Protein AF-A0A7L7MD04-F1 (afdb_monomer)

Foldseek 3Di:
DPPPVPVVVVVVVVVVVVVVVVVVVVVVVVVVVDPVNVVVCVVCVVVVVVVVVVVVVVVVVVVVVVVVVVVVVVLVVLQPDAFDPVQLVVVLVLCVLPPCPDPLLVCLVPVDDLFKDFPVSCVSLVVSLVVCVVPVDAGPPPVLRVLVVQLSVLSVQLVVLQVVQWDWDQDPNTTMTGGDDCVVDPHNVVVVVSSVSNNVSSVSNSVSVVVSVVVCVSSVSVVVNPPPPDPPD

Structure (mmCIF, N/CA/C/O backbone):
data_AF-A0A7L7MD04-F1
#
_entry.id   AF-A0A7L7MD04-F1
#
loop_
_atom_site.group_PDB
_atom_site.id
_atom_site.type_symbol
_atom_site.label_atom_id
_atom_site.label_alt_id
_atom_site.label_comp_id
_atom_site.label_asym_id
_atom_site.label_entity_id
_atom_site.label_seq_id
_atom_site.pdbx_PDB_ins_code
_atom_site.Cartn_x
_atom_site.Cartn_y
_atom_site.Cartn_z
_atom_site.occupancy
_atom_site.B_iso_or_equiv
_atom_site.auth_seq_id
_atom_site.auth_comp_id
_atom_site.auth_asym_id
_atom_site.auth_atom_id
_atom_site.pdbx_PDB_model_num
ATOM 1 N N . MET A 1 1 ? -34.949 23.897 26.403 1.00 46.16 1 MET A N 1
ATOM 2 C CA . MET A 1 1 ? -34.861 23.813 27.881 1.00 46.16 1 MET A CA 1
ATOM 3 C C . MET A 1 1 ? -35.049 22.357 28.324 1.00 46.16 1 MET A C 1
ATOM 5 O O . MET A 1 1 ? -36.143 21.994 28.718 1.00 46.16 1 MET A O 1
ATOM 9 N N . THR A 1 2 ? -34.023 21.503 28.221 1.00 51.88 2 THR A N 1
ATOM 10 C CA . THR A 1 2 ? -34.124 20.062 28.587 1.00 51.88 2 THR A CA 1
ATOM 11 C C . THR A 1 2 ? -32.788 19.425 29.011 1.00 51.88 2 THR A C 1
ATOM 13 O O . THR A 1 2 ? -32.756 18.249 29.343 1.00 51.88 2 THR A O 1
ATOM 16 N N . ALA A 1 3 ? -31.681 20.177 29.056 1.00 48.75 3 ALA A N 1
ATOM 17 C CA . ALA A 1 3 ? -30.355 19.624 29.363 1.00 48.75 3 ALA A CA 1
ATOM 18 C C . ALA A 1 3 ? -30.024 19.542 30.869 1.00 48.75 3 ALA A C 1
ATOM 20 O O . ALA A 1 3 ? -29.055 18.892 31.239 1.00 48.75 3 ALA A O 1
ATOM 21 N N . ARG A 1 4 ? -30.812 20.179 31.750 1.00 50.91 4 ARG A N 1
ATOM 22 C CA . ARG A 1 4 ? -30.537 20.196 33.203 1.00 50.91 4 ARG A CA 1
ATOM 23 C C . ARG A 1 4 ? -31.003 18.937 33.950 1.00 50.91 4 ARG A C 1
ATOM 25 O O . ARG A 1 4 ? -30.540 18.688 35.049 1.00 50.91 4 ARG A O 1
ATOM 32 N N . THR A 1 5 ? -31.872 18.111 33.369 1.00 54.84 5 THR A N 1
ATOM 33 C CA . THR A 1 5 ? -32.488 16.968 34.073 1.00 54.84 5 THR A CA 1
ATOM 34 C C . THR A 1 5 ? -31.665 15.674 34.049 1.00 54.84 5 THR A C 1
ATOM 36 O O . THR A 1 5 ? -31.907 14.797 34.876 1.00 54.84 5 THR A O 1
ATOM 39 N N . LEU A 1 6 ? -30.699 15.525 33.134 1.00 48.97 6 LEU A N 1
ATOM 40 C CA . LEU A 1 6 ? -29.850 14.324 33.042 1.00 48.97 6 LEU A CA 1
ATOM 41 C C . LEU A 1 6 ? -28.637 14.393 33.978 1.00 48.97 6 LEU A C 1
ATOM 43 O O . LEU A 1 6 ? -28.316 13.405 34.634 1.00 48.97 6 LEU A O 1
ATOM 47 N N . THR A 1 7 ? -28.008 15.562 34.101 1.00 53.81 7 THR A N 1
ATOM 48 C CA . THR A 1 7 ? -26.870 15.793 35.005 1.00 53.81 7 THR A CA 1
ATOM 49 C C . THR A 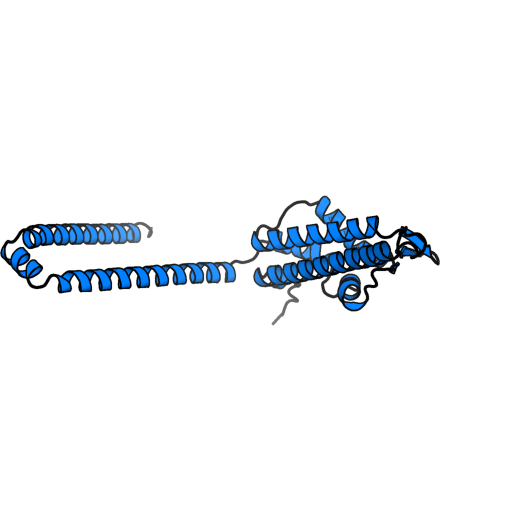1 7 ? -27.261 15.677 36.479 1.00 53.81 7 THR A C 1
ATOM 51 O O . THR A 1 7 ? -26.529 15.052 37.246 1.00 53.81 7 THR A O 1
ATOM 54 N N . ASP A 1 8 ? -28.441 16.169 36.869 1.00 51.16 8 ASP A N 1
ATOM 55 C CA . ASP A 1 8 ? -28.928 16.056 38.253 1.00 51.16 8 ASP A CA 1
ATOM 56 C C . ASP A 1 8 ? -29.241 14.602 38.647 1.00 51.16 8 ASP A C 1
ATOM 58 O O . ASP A 1 8 ? -28.966 14.183 39.773 1.00 51.16 8 ASP A O 1
ATOM 62 N N . ARG A 1 9 ? -29.734 13.780 37.706 1.00 51.97 9 ARG A N 1
ATOM 63 C CA . ARG A 1 9 ? -29.968 12.347 37.951 1.00 51.97 9 ARG A CA 1
ATOM 64 C C . ARG A 1 9 ? -28.662 11.578 38.137 1.00 51.97 9 ARG A C 1
ATOM 66 O O . ARG A 1 9 ? -28.562 10.810 39.089 1.00 51.97 9 ARG A O 1
ATOM 73 N N . VAL A 1 10 ? -27.651 11.830 37.304 1.00 54.38 10 VAL A N 1
ATOM 74 C CA . VAL A 1 10 ? -26.333 11.181 37.435 1.00 54.38 10 VAL A CA 1
ATOM 75 C C . VAL A 1 10 ? -25.637 11.594 38.738 1.00 54.38 10 VAL A C 1
ATOM 77 O O . VAL A 1 10 ? -25.109 10.730 39.431 1.00 54.38 10 VAL A O 1
ATOM 80 N N . SER A 1 11 ? -25.710 12.875 39.118 1.00 55.66 11 SER A N 1
ATOM 81 C CA . SER A 1 11 ? -25.139 13.395 40.372 1.00 55.66 11 SER A CA 1
ATOM 82 C C . SER A 1 11 ? -25.819 12.814 41.623 1.00 55.66 11 SER A C 1
ATOM 84 O O . SER A 1 11 ? -25.158 12.419 42.582 1.00 55.66 11 SER A O 1
ATOM 86 N N . SER A 1 12 ? -27.150 12.678 41.602 1.00 57.91 12 SER A N 1
ATOM 87 C CA . SER A 1 12 ? -27.884 12.051 42.710 1.00 57.91 12 SER A CA 1
ATOM 88 C C . SER A 1 12 ? -27.598 10.547 42.840 1.00 57.91 12 SER A C 1
ATOM 90 O O . SER A 1 12 ? -27.456 10.048 43.955 1.00 57.91 12 SER A O 1
ATOM 92 N N . SER A 1 13 ? -27.434 9.820 41.726 1.00 58.78 13 SER A N 1
ATOM 93 C CA . SER A 1 13 ? -27.095 8.390 41.745 1.00 58.78 13 SER A CA 1
ATOM 94 C C . SER A 1 13 ? -25.669 8.119 42.227 1.00 58.78 13 SER A C 1
ATOM 96 O O . SER A 1 13 ? -25.461 7.164 42.973 1.00 58.78 13 SER A O 1
ATOM 98 N N . THR A 1 14 ? -24.687 8.948 41.862 1.00 62.25 14 THR A N 1
ATOM 99 C CA . THR A 1 14 ? -23.307 8.792 42.353 1.00 62.25 14 THR A CA 1
ATOM 100 C C . THR A 1 14 ? -23.187 9.128 43.838 1.00 62.25 14 THR A C 1
ATOM 102 O O . THR A 1 14 ? -22.487 8.421 44.561 1.00 62.25 14 THR A O 1
ATOM 105 N N . ALA A 1 15 ? -23.917 10.139 44.323 1.00 65.81 15 ALA A N 1
ATOM 106 C CA . ALA A 1 15 ? -23.949 10.491 45.742 1.00 65.81 15 ALA A CA 1
ATOM 107 C C . ALA A 1 15 ? -24.560 9.376 46.611 1.00 65.81 15 ALA A C 1
ATOM 109 O O . ALA A 1 15 ? -23.997 9.026 47.647 1.00 65.81 15 ALA A O 1
ATOM 110 N N . VAL A 1 16 ? -25.671 8.768 46.178 1.00 69.50 16 VAL A N 1
ATOM 111 C CA . VAL A 1 16 ? -26.308 7.652 46.902 1.00 69.50 16 VAL A CA 1
ATOM 112 C C . VAL A 1 16 ? -25.405 6.412 46.930 1.00 69.50 16 VAL A C 1
ATOM 114 O O . VAL A 1 16 ? -25.285 5.772 47.973 1.00 69.50 16 VAL A O 1
ATOM 117 N N . LEU A 1 17 ? -24.711 6.106 45.827 1.00 65.44 17 LEU A N 1
ATOM 118 C CA . LEU A 1 17 ? -23.735 5.010 45.778 1.00 65.44 17 LEU A CA 1
ATOM 119 C C . LEU A 1 17 ? -22.531 5.258 46.696 1.00 65.44 17 LEU A C 1
ATOM 121 O O . LEU A 1 17 ? -22.079 4.335 47.369 1.00 65.44 17 LEU A O 1
ATOM 125 N N . ALA A 1 18 ? -22.036 6.496 46.762 1.00 64.75 18 ALA A N 1
ATOM 126 C CA . ALA A 1 18 ? -20.930 6.862 47.642 1.00 64.75 18 ALA A CA 1
ATOM 127 C C . ALA A 1 18 ? -21.310 6.736 49.126 1.00 64.75 18 ALA A C 1
ATOM 129 O O . ALA A 1 18 ? -20.547 6.171 49.906 1.00 64.75 18 ALA A O 1
ATOM 130 N N . VAL A 1 19 ? -22.502 7.203 49.516 1.00 73.19 19 VAL A N 1
ATOM 131 C CA . VAL A 1 19 ? -23.003 7.068 50.896 1.00 73.19 19 VAL A CA 1
ATOM 132 C C . VAL A 1 19 ? -23.218 5.597 51.265 1.00 73.19 19 VAL A C 1
ATOM 134 O O . VAL A 1 19 ? -22.838 5.195 52.363 1.00 73.19 19 VAL A O 1
ATOM 137 N N . GLY A 1 20 ? -23.753 4.784 50.347 1.00 69.00 20 GLY A N 1
ATOM 138 C CA . GLY A 1 20 ? -23.892 3.336 50.538 1.00 69.00 20 GLY A CA 1
ATOM 139 C C . GLY A 1 20 ? -22.545 2.636 50.744 1.00 69.00 20 GLY A C 1
ATOM 140 O O . GLY A 1 20 ? -22.377 1.910 51.718 1.00 69.00 20 GLY A O 1
ATOM 141 N N . LEU A 1 21 ? -21.548 2.940 49.905 1.00 67.94 21 LEU A N 1
ATOM 142 C CA . LEU A 1 21 ? -20.190 2.398 50.041 1.00 67.94 21 LEU A CA 1
ATOM 143 C C . LEU A 1 21 ? -19.529 2.790 51.366 1.00 67.94 21 LEU A C 1
ATOM 145 O O . LEU A 1 21 ? -18.887 1.959 52.003 1.00 67.94 21 LEU A O 1
ATOM 149 N N . ILE A 1 22 ? -19.684 4.043 51.801 1.00 74.25 22 ILE A N 1
ATOM 150 C CA . ILE A 1 22 ? -19.137 4.510 53.082 1.00 74.25 22 ILE A CA 1
ATOM 151 C C . ILE A 1 22 ? -19.820 3.788 54.249 1.00 74.25 22 ILE A C 1
ATOM 153 O O . ILE A 1 22 ? -19.137 3.359 55.181 1.00 74.25 22 ILE A O 1
ATOM 157 N N . ALA A 1 23 ? -21.144 3.615 54.192 1.00 74.75 23 ALA A N 1
ATOM 158 C CA . ALA A 1 23 ? -21.896 2.882 55.203 1.00 74.75 23 ALA A CA 1
ATOM 159 C C . ALA A 1 23 ? -21.446 1.412 55.282 1.00 74.75 23 ALA A C 1
ATOM 161 O O . ALA A 1 23 ? -21.124 0.939 56.373 1.00 74.75 23 ALA A O 1
ATOM 162 N N . ASP A 1 24 ? -21.309 0.732 54.143 1.00 75.06 24 ASP A N 1
ATOM 163 C CA . ASP A 1 24 ? -20.852 -0.659 54.076 1.00 75.06 24 ASP A CA 1
ATOM 164 C C . ASP A 1 24 ? -19.423 -0.818 54.613 1.00 75.06 24 ASP A C 1
ATOM 166 O O . ASP A 1 24 ? -19.162 -1.680 55.456 1.00 75.06 24 ASP A O 1
ATOM 170 N N . VAL A 1 25 ? -18.497 0.061 54.213 1.00 74.88 25 VAL A N 1
ATOM 171 C CA . VAL A 1 25 ? -17.117 0.054 54.730 1.00 74.88 25 VAL A CA 1
ATOM 172 C C . VAL A 1 25 ? -17.103 0.298 56.242 1.00 74.88 25 VAL A C 1
ATOM 174 O O . VAL A 1 25 ? -16.395 -0.397 56.973 1.00 74.88 25 VAL A O 1
ATOM 177 N N . SER A 1 26 ? -17.917 1.236 56.736 1.00 76.06 26 SER A N 1
ATOM 178 C CA . SER A 1 26 ? -17.997 1.552 58.166 1.00 76.06 26 SER A CA 1
ATOM 179 C C . SER A 1 26 ? -18.588 0.417 59.006 1.00 76.06 26 SER A C 1
ATOM 181 O O . SER A 1 26 ? -18.177 0.246 60.150 1.00 76.06 26 SER A O 1
ATOM 183 N N . ALA A 1 27 ? -19.490 -0.393 58.442 1.00 75.12 27 ALA A N 1
ATOM 184 C CA . ALA A 1 27 ? -20.075 -1.559 59.102 1.00 75.12 27 ALA A CA 1
ATOM 185 C C . ALA A 1 27 ? -19.117 -2.764 59.129 1.00 75.12 27 ALA A C 1
ATOM 187 O O . ALA A 1 27 ? -19.128 -3.552 60.076 1.00 75.12 27 ALA A O 1
ATOM 188 N N . VAL A 1 28 ? -18.243 -2.890 58.125 1.00 76.69 28 VAL A N 1
ATOM 189 C CA . VAL A 1 28 ? -17.245 -3.968 58.042 1.00 76.69 28 VAL A CA 1
ATOM 190 C C . VAL A 1 28 ? -16.138 -3.801 59.089 1.00 76.69 28 VAL A C 1
ATOM 192 O O . VAL A 1 28 ? -15.699 -4.788 59.678 1.00 76.69 28 VAL A O 1
ATOM 195 N N . VAL A 1 29 ? -15.711 -2.571 59.385 1.00 75.56 29 VAL A N 1
ATOM 196 C CA . VAL A 1 29 ? -14.634 -2.287 60.356 1.00 75.56 29 VAL A CA 1
ATOM 197 C C . VAL A 1 29 ? -14.889 -2.867 61.766 1.00 75.56 29 VAL A C 1
ATOM 199 O O . VAL A 1 29 ? -14.022 -3.597 62.252 1.00 75.56 29 VAL A O 1
ATOM 202 N N . PRO A 1 30 ? -16.037 -2.629 62.435 1.00 76.38 30 PRO A N 1
ATOM 203 C CA . PRO A 1 30 ? -16.330 -3.219 63.744 1.00 76.38 30 PRO A CA 1
ATOM 204 C C . PRO A 1 30 ? -16.524 -4.743 63.685 1.00 76.38 30 PRO A C 1
ATOM 206 O O . PRO A 1 30 ? -16.263 -5.453 64.658 1.00 76.38 30 PRO A O 1
ATOM 209 N N . LEU A 1 31 ? -16.938 -5.272 62.532 1.00 77.25 31 LEU A N 1
ATOM 210 C CA . LEU A 1 31 ? -17.096 -6.709 62.315 1.00 77.25 31 LEU A CA 1
ATOM 211 C C . LEU A 1 31 ? -15.725 -7.406 62.230 1.00 77.25 31 LEU A C 1
ATOM 213 O O . LEU A 1 31 ? -15.525 -8.449 62.851 1.00 77.25 31 LEU A O 1
ATOM 217 N N . LEU A 1 32 ? -14.748 -6.776 61.566 1.00 74.94 32 LEU A N 1
ATOM 218 C CA . LEU A 1 32 ? -13.355 -7.235 61.494 1.00 74.94 32 LEU A CA 1
ATOM 219 C C . LEU A 1 32 ? -12.611 -7.143 62.841 1.00 74.94 32 LEU A C 1
ATOM 221 O O . LEU A 1 32 ? -11.680 -7.918 63.092 1.00 74.94 32 LEU A O 1
ATOM 225 N N . THR A 1 33 ? -12.988 -6.207 63.718 1.00 80.56 33 THR A N 1
ATOM 226 C CA . THR A 1 33 ? -12.363 -6.047 65.045 1.00 80.56 33 THR A CA 1
ATOM 227 C C . THR A 1 33 ? -12.974 -6.941 66.123 1.00 80.56 33 THR A C 1
ATOM 229 O O . THR A 1 33 ? -12.335 -7.147 67.156 1.00 80.56 33 THR A O 1
ATOM 232 N N . SER A 1 34 ? -14.145 -7.537 65.878 1.00 89.69 34 SER A N 1
ATOM 233 C CA . SER A 1 34 ? -14.804 -8.455 66.811 1.00 89.69 34 SER A CA 1
ATOM 234 C C . SER A 1 34 ? -13.967 -9.708 67.105 1.00 89.69 34 SER A C 1
ATOM 236 O O . SER A 1 34 ? -13.457 -10.394 66.213 1.00 89.69 34 SER A O 1
ATOM 238 N N . GLU A 1 35 ? -13.855 -10.053 68.387 1.00 85.94 35 GLU A N 1
ATOM 239 C CA . GLU A 1 35 ? -13.071 -11.194 68.867 1.00 85.94 35 GLU A CA 1
ATOM 240 C C . GLU A 1 35 ? -13.637 -12.544 68.383 1.00 85.94 35 GLU A C 1
ATOM 242 O O . GLU A 1 35 ? -12.887 -13.473 68.060 1.00 85.94 35 GLU A O 1
ATOM 247 N N . SER A 1 36 ? -14.965 -12.622 68.254 1.00 85.75 36 SER A N 1
ATOM 248 C CA . SER A 1 36 ? -15.686 -13.771 67.698 1.00 85.75 36 SER A CA 1
ATOM 249 C C . SER A 1 36 ? -15.352 -13.980 66.222 1.00 85.75 36 SER A C 1
ATOM 251 O O . SER A 1 36 ? -15.093 -15.108 65.800 1.00 85.75 36 SER A O 1
ATOM 253 N N . PHE A 1 37 ? -15.276 -12.893 65.447 1.00 81.19 37 PHE A N 1
ATOM 254 C CA . PHE A 1 37 ? -14.911 -12.948 64.034 1.00 81.19 37 PHE A CA 1
ATOM 255 C C . PHE A 1 37 ? -13.453 -13.381 63.857 1.00 81.19 37 PHE A C 1
ATOM 257 O O . PHE A 1 37 ? -13.169 -14.270 63.062 1.00 81.19 37 PHE A O 1
ATOM 264 N N . ARG A 1 38 ? -12.526 -12.856 64.670 1.00 81.50 38 ARG A N 1
ATOM 265 C CA . ARG A 1 38 ? -11.113 -13.278 64.648 1.00 81.50 38 ARG A CA 1
ATOM 266 C C . ARG A 1 38 ? -10.925 -14.763 64.971 1.00 81.50 38 ARG A C 1
ATOM 268 O O . ARG A 1 38 ? -10.121 -15.426 64.317 1.00 81.50 38 ARG A O 1
ATOM 275 N N . ARG A 1 39 ? -11.652 -15.306 65.956 1.00 88.62 39 ARG A N 1
ATOM 276 C CA . ARG A 1 39 ? -11.629 -16.751 66.269 1.00 88.62 39 ARG A CA 1
ATOM 277 C C . ARG A 1 39 ? -12.200 -17.590 65.129 1.00 88.62 39 ARG A C 1
ATOM 279 O O . ARG A 1 39 ? -11.601 -18.600 64.754 1.00 88.62 39 ARG A O 1
ATOM 286 N N . TRP A 1 40 ? -13.312 -17.151 64.545 1.00 88.75 40 TRP A N 1
ATOM 287 C CA . TRP A 1 40 ? -13.904 -17.810 63.385 1.00 88.75 40 TRP A CA 1
ATOM 288 C C . TRP A 1 40 ? -12.945 -17.824 62.189 1.00 88.75 40 TRP A C 1
ATOM 290 O O . TRP A 1 40 ? -12.740 -18.879 61.595 1.00 88.75 40 TRP A O 1
ATOM 300 N N . LEU A 1 41 ? -12.281 -16.697 61.910 1.00 84.81 41 LEU A N 1
ATOM 301 C CA . LEU A 1 41 ? -11.354 -16.530 60.789 1.00 84.81 41 LEU A CA 1
ATOM 302 C C . LEU A 1 41 ? -10.083 -17.376 60.946 1.00 84.81 41 LEU A C 1
ATOM 304 O O . LEU A 1 41 ? -9.587 -17.915 59.964 1.00 84.81 41 LEU A O 1
ATOM 308 N N . LYS A 1 42 ? -9.593 -17.567 62.179 1.00 85.69 42 LYS A N 1
ATOM 309 C CA . LYS A 1 42 ? -8.518 -18.535 62.471 1.00 85.69 42 LYS A CA 1
ATOM 310 C C . LYS A 1 42 ? -8.953 -19.980 62.220 1.00 85.69 42 LYS A C 1
ATOM 312 O O . LYS A 1 42 ? -8.165 -20.778 61.727 1.00 85.69 42 LYS A O 1
ATOM 317 N N . THR A 1 43 ? -10.201 -20.304 62.552 1.00 92.50 43 THR A N 1
ATOM 318 C CA . THR A 1 43 ? -10.758 -21.657 62.386 1.00 92.50 43 THR A CA 1
ATOM 319 C C . THR A 1 43 ? -11.056 -21.964 60.913 1.00 92.50 43 THR A C 1
ATOM 321 O O . THR A 1 43 ? -10.840 -23.080 60.453 1.00 92.50 43 THR A O 1
ATOM 324 N N . HIS A 1 44 ? -11.499 -20.962 60.151 1.00 90.75 44 HIS A N 1
ATOM 325 C CA . HIS A 1 44 ? -11.946 -21.095 58.763 1.00 90.75 44 HIS A CA 1
ATOM 326 C C . HIS A 1 44 ? -11.156 -20.192 57.807 1.00 90.75 44 HIS A C 1
ATOM 328 O O . HIS A 1 44 ? -11.737 -19.548 56.938 1.00 90.75 44 HIS A O 1
ATOM 334 N N . TRP A 1 45 ? -9.829 -20.140 57.943 1.00 87.00 45 TRP A N 1
ATOM 335 C CA . TRP A 1 45 ? -8.960 -19.257 57.144 1.00 87.00 45 TRP A CA 1
ATOM 336 C C . TRP A 1 45 ? -9.084 -19.476 55.622 1.00 87.00 45 TRP A C 1
ATOM 338 O O . TRP A 1 45 ? -8.839 -18.571 54.821 1.00 87.00 45 TRP A O 1
ATOM 348 N N . TRP A 1 46 ? -9.511 -20.671 55.212 1.00 90.25 46 TRP A N 1
ATOM 349 C CA . TRP A 1 46 ? -9.721 -21.038 53.816 1.00 90.25 46 TRP A CA 1
ATOM 350 C C . TRP A 1 46 ? -10.925 -20.317 53.182 1.00 90.25 46 TRP A C 1
ATOM 352 O O . TRP A 1 46 ? -10.868 -19.986 52.002 1.00 90.25 46 TRP A O 1
ATOM 362 N N . ILE A 1 47 ? -11.978 -19.993 53.946 1.00 88.25 47 ILE A N 1
ATOM 363 C CA . ILE A 1 47 ? -13.189 -19.329 53.427 1.00 88.25 47 ILE A CA 1
ATOM 364 C C . ILE A 1 47 ? -12.887 -17.936 52.846 1.00 88.25 47 ILE A C 1
ATOM 366 O O . ILE A 1 47 ? -13.178 -17.727 51.666 1.00 88.25 47 ILE A O 1
ATOM 370 N N . PRO A 1 48 ? -12.287 -16.978 53.588 1.00 86.50 48 PRO A N 1
ATOM 371 C CA . PRO A 1 48 ? -11.978 -15.660 53.031 1.00 86.50 48 PRO A CA 1
ATOM 372 C C . PRO A 1 48 ? -10.964 -15.739 51.884 1.00 86.50 48 PRO A C 1
ATOM 374 O O . PRO A 1 48 ? -11.014 -14.918 50.969 1.00 86.50 48 PRO A O 1
ATOM 377 N N . THR A 1 49 ? -10.086 -16.747 51.890 1.00 86.06 49 THR A N 1
ATOM 378 C CA . THR A 1 49 ? -9.138 -16.998 50.795 1.00 86.06 49 THR A CA 1
ATOM 379 C C . THR A 1 49 ? -9.876 -17.381 49.510 1.00 86.06 49 THR A C 1
ATOM 381 O O . THR A 1 49 ? -9.659 -16.757 48.474 1.00 86.06 49 THR A O 1
ATOM 384 N N . ILE A 1 50 ? -10.807 -18.341 49.576 1.00 92.81 50 ILE A N 1
ATOM 385 C CA . ILE A 1 50 ? -11.632 -18.739 48.424 1.00 92.81 50 ILE A CA 1
ATOM 386 C C . ILE A 1 50 ? -12.477 -17.561 47.931 1.00 92.81 50 ILE A C 1
ATOM 388 O O . ILE A 1 50 ? -12.495 -17.285 46.734 1.00 92.81 50 ILE A O 1
ATOM 392 N N . VAL A 1 51 ? -13.134 -16.832 48.838 1.00 91.69 51 VAL A N 1
ATOM 393 C CA . VAL A 1 51 ? -13.962 -15.670 48.475 1.00 91.69 51 VAL A CA 1
ATOM 394 C C . VAL A 1 51 ? -13.130 -14.599 47.763 1.00 91.69 51 VAL A C 1
ATOM 396 O O . VAL A 1 51 ? -13.564 -14.071 46.741 1.00 91.69 51 VAL A O 1
ATOM 399 N N . SER A 1 52 ? -11.914 -14.324 48.242 1.00 86.38 52 SER A N 1
ATOM 400 C CA . SER A 1 52 ? -11.005 -13.359 47.609 1.00 86.38 52 SER A CA 1
ATOM 401 C C . SER A 1 52 ? -10.583 -13.800 46.206 1.00 86.38 52 SER A C 1
ATOM 403 O O . SER A 1 52 ? -10.577 -12.984 45.288 1.00 86.38 52 SER A O 1
ATOM 405 N N . ILE A 1 53 ? -10.286 -15.090 46.009 1.00 93.69 53 ILE A N 1
ATOM 406 C CA . ILE A 1 53 ? -9.938 -15.642 44.689 1.00 93.69 53 ILE A CA 1
ATOM 407 C C . ILE A 1 53 ? -11.122 -15.540 43.721 1.00 93.69 53 ILE A C 1
ATOM 409 O O . ILE A 1 53 ? -10.940 -15.147 42.567 1.00 93.69 53 ILE A O 1
ATOM 413 N N . VAL A 1 54 ? -12.337 -15.859 44.176 1.00 94.62 54 VAL A N 1
ATOM 414 C CA . VAL A 1 54 ? -13.557 -15.757 43.358 1.00 94.62 54 VAL A CA 1
ATOM 415 C C . VAL A 1 54 ? -13.826 -14.304 42.965 1.00 94.62 54 VAL A C 1
ATOM 417 O O . VAL A 1 54 ? -14.067 -14.032 41.789 1.00 94.62 54 VAL A O 1
ATOM 420 N N . LEU A 1 55 ? -13.719 -13.363 43.909 1.00 93.00 55 LEU A N 1
ATOM 421 C CA . LEU A 1 55 ? -13.882 -11.932 43.639 1.00 93.00 55 LEU A CA 1
ATOM 422 C C . LEU A 1 55 ? -12.835 -11.413 42.649 1.00 93.00 55 LEU A C 1
ATOM 424 O O . LEU A 1 55 ? -13.189 -10.718 41.699 1.00 93.00 55 LEU A O 1
ATOM 428 N N . LEU A 1 56 ? -11.565 -11.791 42.822 1.00 93.25 56 LEU A N 1
ATOM 429 C CA . LEU A 1 56 ? -10.494 -11.416 41.898 1.00 93.25 56 LEU A CA 1
ATOM 430 C C . LEU A 1 56 ? -10.754 -11.978 40.492 1.00 93.25 56 LEU A C 1
ATOM 432 O O . LEU A 1 56 ? -10.624 -11.265 39.501 1.00 93.25 56 LEU A O 1
ATOM 436 N N . SER A 1 57 ? -11.174 -13.241 40.402 1.00 91.94 57 SER A N 1
ATOM 437 C CA . SER A 1 57 ? -11.490 -13.895 39.127 1.00 91.94 57 SER A CA 1
ATOM 438 C C . SER A 1 57 ? -12.668 -13.218 38.424 1.00 91.94 57 SER A C 1
ATOM 440 O O . SER A 1 57 ? -12.622 -12.986 37.216 1.00 91.94 57 SER A O 1
ATOM 442 N N . MET A 1 58 ? -13.705 -12.845 39.180 1.00 93.50 58 MET A N 1
ATOM 443 C CA . MET A 1 58 ? -14.856 -12.104 38.667 1.00 93.50 58 MET A CA 1
ATOM 444 C C . MET A 1 58 ? -14.456 -10.708 38.174 1.00 93.50 58 MET A C 1
ATOM 446 O O . MET A 1 58 ? -14.899 -10.296 37.104 1.00 93.50 58 MET A O 1
ATOM 450 N N . LEU A 1 59 ? -13.580 -10.008 38.902 1.00 93.44 59 LEU A N 1
ATOM 451 C CA . LEU A 1 59 ? -13.040 -8.711 38.491 1.00 93.44 59 LEU A CA 1
ATOM 452 C C . LEU A 1 59 ? -12.261 -8.823 37.173 1.00 93.44 59 LEU A C 1
ATOM 454 O O . LEU A 1 59 ? -12.508 -8.052 36.249 1.00 93.44 59 LEU A O 1
ATOM 458 N N . ILE A 1 60 ? -11.365 -9.810 37.058 1.00 93.62 60 ILE A N 1
ATOM 459 C CA . ILE A 1 60 ? -10.594 -10.068 35.832 1.00 93.62 60 ILE A CA 1
ATOM 460 C C . ILE A 1 60 ? -11.536 -10.382 34.665 1.00 93.62 60 ILE A C 1
ATOM 462 O O . ILE A 1 60 ? -11.366 -9.844 33.570 1.00 93.62 60 ILE A O 1
ATOM 466 N N . TYR A 1 61 ? -12.552 -11.218 34.890 1.00 94.69 61 TYR A N 1
ATOM 467 C CA . TYR A 1 61 ? -13.553 -11.545 33.877 1.00 94.69 61 TYR A CA 1
ATOM 468 C C . TYR A 1 61 ? -14.317 -10.303 33.401 1.00 94.69 61 TYR A C 1
ATOM 470 O O . TYR A 1 61 ? -14.444 -10.084 32.195 1.00 94.69 61 TYR A O 1
ATOM 478 N N . LEU A 1 62 ? -14.788 -9.468 34.332 1.00 91.75 62 LEU A N 1
ATOM 479 C CA . LEU A 1 62 ? -15.498 -8.228 34.017 1.00 91.75 62 LEU A CA 1
ATOM 480 C C . LEU A 1 62 ? -14.608 -7.251 33.250 1.00 91.75 62 LEU A C 1
ATOM 482 O O . LEU A 1 62 ? -15.046 -6.706 32.240 1.00 91.75 62 LEU A O 1
ATOM 486 N N . MET A 1 63 ? -13.358 -7.077 33.678 1.00 89.56 63 MET A N 1
ATOM 487 C CA . MET A 1 63 ? -12.397 -6.202 33.010 1.00 89.56 63 MET A CA 1
ATOM 488 C C . MET A 1 63 ? -12.113 -6.680 31.582 1.00 89.56 63 MET A C 1
ATOM 490 O O . MET A 1 63 ? -12.219 -5.897 30.642 1.00 89.56 63 MET A O 1
ATOM 494 N N . ASN A 1 64 ? -11.869 -7.980 31.389 1.00 91.25 64 ASN A N 1
ATOM 495 C CA . ASN A 1 64 ? -11.680 -8.564 30.059 1.00 91.25 64 ASN A CA 1
ATOM 496 C C . ASN A 1 64 ? -12.918 -8.410 29.169 1.00 91.25 64 ASN A C 1
ATOM 498 O O . ASN A 1 64 ? -12.795 -8.137 27.975 1.00 91.25 64 ASN A O 1
ATOM 502 N N . ASN A 1 65 ? -14.118 -8.579 29.724 1.00 90.62 65 ASN A N 1
ATOM 503 C CA . ASN A 1 65 ? -15.349 -8.386 28.968 1.00 90.62 65 ASN A CA 1
ATOM 504 C C . ASN A 1 65 ? -15.543 -6.913 28.575 1.00 90.62 65 ASN A C 1
ATOM 506 O O . ASN A 1 65 ? -15.933 -6.627 27.445 1.00 90.62 65 ASN A O 1
ATOM 510 N N . HIS A 1 66 ? -15.218 -5.982 29.473 1.00 84.50 66 HIS A N 1
ATOM 511 C CA . HIS A 1 66 ? -15.322 -4.550 29.211 1.00 84.50 66 HIS A CA 1
ATOM 512 C C . HIS A 1 66 ? -14.318 -4.088 28.146 1.00 84.50 66 HIS A C 1
ATOM 514 O O . HIS A 1 66 ? -14.685 -3.309 27.268 1.00 84.50 66 HIS A O 1
ATOM 520 N N . LEU A 1 67 ? -13.087 -4.611 28.168 1.00 86.38 67 LEU A N 1
ATOM 521 C CA . LEU A 1 67 ? -12.092 -4.369 27.117 1.00 86.38 67 LEU A CA 1
ATOM 522 C C . LEU A 1 67 ? -12.592 -4.876 25.756 1.00 86.38 67 LEU A C 1
ATOM 524 O O . LEU A 1 67 ? -12.610 -4.125 24.788 1.00 86.38 67 LEU A O 1
ATOM 528 N N . ARG A 1 68 ? -13.130 -6.103 25.701 1.00 86.12 68 ARG A N 1
ATOM 529 C CA . ARG A 1 68 ? -13.729 -6.656 24.471 1.00 86.12 68 ARG A CA 1
ATOM 530 C C . ARG A 1 68 ? -14.911 -5.837 23.952 1.00 86.12 68 ARG A C 1
ATOM 532 O O . ARG A 1 68 ? -15.167 -5.829 22.752 1.00 86.12 68 ARG A O 1
ATOM 539 N N . GLN A 1 69 ? -15.687 -5.215 24.837 1.00 80.81 69 GLN A N 1
ATOM 540 C CA . GLN A 1 69 ? -16.793 -4.347 24.435 1.00 80.81 69 GLN A CA 1
ATOM 541 C C . GLN A 1 69 ? -16.297 -3.016 23.872 1.00 80.81 69 GLN A C 1
ATOM 543 O O . GLN A 1 69 ? -16.854 -2.558 22.879 1.00 80.81 69 GLN A O 1
ATOM 548 N N . LEU A 1 70 ? -15.249 -2.431 24.458 1.00 78.12 70 LEU A N 1
ATOM 549 C CA . LEU A 1 70 ? -14.628 -1.218 23.927 1.00 78.12 70 LEU A CA 1
ATOM 550 C C . LEU A 1 70 ? -14.089 -1.449 22.514 1.00 78.12 70 LEU A C 1
ATOM 552 O O . LEU A 1 70 ? -14.436 -0.676 21.627 1.00 78.12 70 LEU A O 1
ATOM 556 N N . ASP A 1 71 ? -13.382 -2.559 22.283 1.00 78.94 71 ASP A N 1
ATOM 557 C CA . ASP A 1 71 ? -12.885 -2.930 20.949 1.00 78.94 71 ASP A CA 1
ATOM 558 C C . ASP A 1 71 ? -14.015 -3.091 19.921 1.00 78.94 71 ASP A C 1
ATOM 560 O O . ASP A 1 71 ? -13.877 -2.735 18.755 1.00 78.94 71 ASP A O 1
ATOM 564 N N . LYS A 1 72 ? -15.169 -3.624 20.337 1.00 77.12 72 LYS A N 1
ATOM 565 C CA . LYS A 1 72 ? -16.335 -3.734 19.449 1.00 77.12 72 LYS A CA 1
ATOM 566 C C . LYS A 1 72 ? -16.940 -2.375 19.129 1.00 77.12 72 LYS A C 1
ATOM 568 O O . LYS A 1 72 ? -17.383 -2.169 18.006 1.00 77.12 72 LYS A O 1
ATOM 573 N N . ILE A 1 73 ? -17.010 -1.471 20.104 1.00 77.12 73 ILE A N 1
ATOM 574 C CA . ILE A 1 73 ? -17.570 -0.131 19.901 1.00 77.12 73 ILE A CA 1
ATOM 575 C C . ILE A 1 73 ? -16.678 0.667 18.956 1.00 77.12 73 ILE A C 1
ATOM 577 O O . ILE A 1 73 ? -17.207 1.275 18.030 1.00 77.12 73 ILE A O 1
ATOM 581 N N . THR A 1 74 ? -15.357 0.619 19.133 1.00 72.00 74 THR A N 1
ATOM 582 C CA . THR A 1 74 ? -14.416 1.279 18.220 1.00 72.00 74 THR A CA 1
ATOM 583 C C . THR A 1 74 ? -14.505 0.690 16.817 1.00 72.00 74 THR A C 1
ATOM 585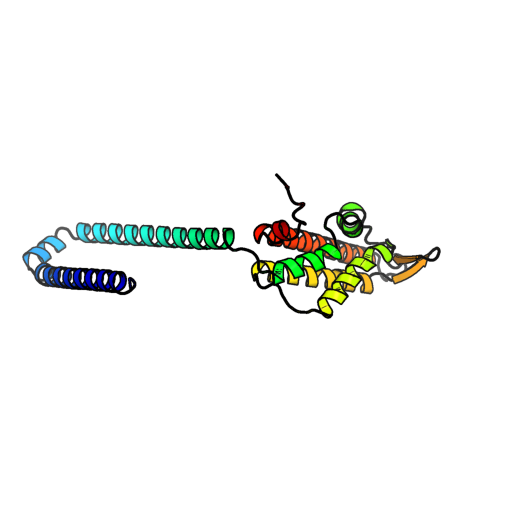 O O . THR A 1 74 ? -14.681 1.445 15.868 1.00 72.00 74 THR A O 1
ATOM 588 N N . GLN A 1 75 ? -14.541 -0.639 16.675 1.00 73.94 75 GLN A N 1
ATOM 589 C CA . GLN A 1 75 ? -14.743 -1.286 15.369 1.00 73.94 75 GLN A CA 1
ATOM 590 C C . GLN A 1 75 ? -16.067 -0.890 14.702 1.00 73.94 75 GLN A C 1
ATOM 592 O O . GLN A 1 75 ? -16.114 -0.665 13.495 1.00 73.94 75 GLN A O 1
ATOM 597 N N . LEU A 1 76 ? -17.161 -0.805 15.462 1.00 73.25 76 LEU A N 1
ATOM 598 C CA . LEU A 1 76 ? -18.462 -0.390 14.932 1.00 73.25 76 LEU A CA 1
ATOM 599 C C . LEU A 1 76 ? -18.487 1.100 14.572 1.00 73.25 76 LEU A C 1
ATOM 601 O O . LEU A 1 76 ? -19.128 1.473 13.592 1.00 73.25 76 LEU A O 1
ATOM 605 N N . GLN A 1 77 ? -17.795 1.948 15.335 1.00 69.56 77 GLN A N 1
ATOM 606 C CA . GLN A 1 77 ? -17.635 3.366 15.015 1.00 69.56 77 GLN A CA 1
ATOM 607 C C . GLN A 1 77 ? -16.814 3.558 13.740 1.00 69.56 77 GLN A C 1
ATOM 609 O O . GLN A 1 77 ? -17.261 4.287 12.860 1.00 69.56 77 GLN A O 1
ATOM 614 N N . GLU A 1 78 ? -15.697 2.845 13.588 1.00 66.62 78 GLU A N 1
ATOM 615 C CA . GLU A 1 78 ? -14.903 2.822 12.351 1.00 66.62 78 GLU A CA 1
ATOM 616 C C . GLU A 1 78 ? -15.743 2.340 11.159 1.00 66.62 78 GLU A C 1
ATOM 618 O O . GLU A 1 78 ? -15.701 2.925 10.081 1.00 66.62 78 GLU A O 1
ATOM 623 N N . GLN A 1 79 ? -16.589 1.323 11.352 1.00 64.88 79 GLN A N 1
ATOM 624 C CA . GLN A 1 79 ? -17.503 0.857 10.307 1.00 64.88 79 GLN A CA 1
ATOM 625 C C . GLN A 1 79 ? -18.592 1.872 9.947 1.00 64.88 79 GLN A C 1
ATOM 627 O O . GLN A 1 79 ? -19.129 1.803 8.843 1.00 64.88 79 GLN A O 1
ATOM 632 N N . LEU A 1 80 ? -18.977 2.776 10.844 1.00 66.25 80 LEU A N 1
ATOM 633 C CA . LEU A 1 80 ? -20.038 3.757 10.601 1.00 66.25 80 LEU A CA 1
ATOM 634 C C . LEU A 1 80 ? -19.507 5.114 10.137 1.00 66.25 80 LEU A C 1
ATOM 636 O O . LEU A 1 80 ? -20.293 5.922 9.647 1.00 66.25 80 LEU A O 1
ATOM 640 N N . GLN A 1 81 ? -18.207 5.364 10.274 1.00 74.06 81 GLN A N 1
ATOM 641 C CA . GLN A 1 81 ? -17.606 6.627 9.887 1.00 74.06 81 GLN A CA 1
ATOM 642 C C . GLN A 1 81 ? -17.612 6.773 8.361 1.00 74.06 81 GLN A C 1
ATOM 644 O O . GLN A 1 81 ? -17.147 5.905 7.619 1.00 74.06 81 GLN A O 1
ATOM 649 N N . GLU A 1 82 ? -18.196 7.869 7.882 1.00 82.00 82 GLU A N 1
ATOM 650 C CA . GLU A 1 82 ? -18.116 8.236 6.473 1.00 82.00 82 GLU A CA 1
ATOM 651 C C . GLU A 1 82 ? -16.699 8.742 6.164 1.00 82.00 82 GLU A C 1
ATOM 653 O O . GLU A 1 82 ? -16.135 9.496 6.965 1.00 82.00 82 GLU A O 1
ATOM 658 N N . PRO A 1 83 ? -16.109 8.343 5.024 1.00 86.56 83 PRO A N 1
ATOM 659 C CA . PRO A 1 83 ? -14.784 8.811 4.650 1.00 86.56 83 PRO A CA 1
ATOM 660 C C . PRO A 1 83 ? -14.776 10.322 4.411 1.00 86.56 83 PRO A C 1
ATOM 662 O O . PRO A 1 83 ? -15.739 10.893 3.889 1.00 86.56 83 PRO A O 1
ATOM 665 N N . SER A 1 84 ? -13.661 10.971 4.753 1.00 89.56 84 SER A N 1
ATOM 666 C CA . SER A 1 84 ? -13.473 12.400 4.501 1.00 89.56 84 SER A CA 1
ATOM 667 C C . SER A 1 84 ? -13.581 12.704 3.003 1.00 89.56 84 SER A C 1
ATOM 669 O O . SER A 1 84 ? -13.090 11.958 2.153 1.00 89.56 84 SER A O 1
ATOM 671 N N . SER A 1 85 ? -14.182 13.845 2.654 1.00 90.12 85 SER A N 1
ATOM 672 C CA . SER A 1 85 ? -14.207 14.326 1.262 1.00 90.12 85 SER A CA 1
ATOM 673 C C . SER A 1 85 ? -12.799 14.489 0.671 1.00 90.12 85 SER A C 1
ATOM 675 O O . SER A 1 85 ? -12.602 14.274 -0.528 1.00 90.12 85 SER A O 1
ATOM 677 N N . HIS A 1 86 ? -11.815 14.807 1.520 1.00 92.38 86 HIS A N 1
ATOM 678 C CA . HIS A 1 86 ? -10.405 14.873 1.157 1.00 92.38 86 HIS A CA 1
AT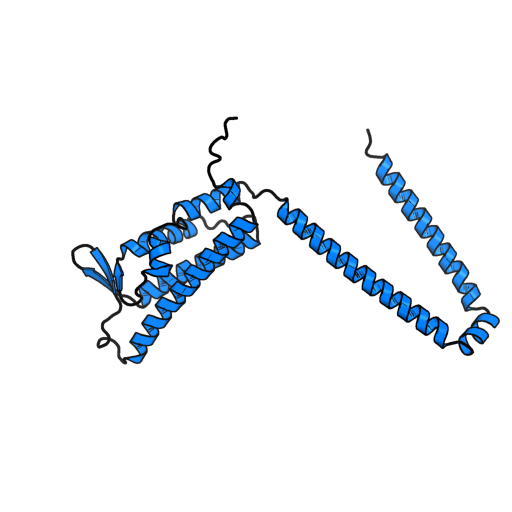OM 679 C C . HIS A 1 86 ? -9.871 13.491 0.753 1.00 92.38 86 HIS A C 1
ATOM 681 O O . HIS A 1 86 ? -9.309 13.360 -0.336 1.00 92.38 86 HIS A O 1
ATOM 687 N N . ASP A 1 87 ? -10.139 12.458 1.558 1.00 93.00 87 ASP A N 1
ATOM 688 C CA . ASP A 1 87 ? -9.729 11.076 1.281 1.00 93.00 87 ASP A CA 1
ATOM 689 C C . ASP A 1 87 ? -10.354 10.539 -0.007 1.00 93.00 87 ASP A C 1
ATOM 691 O O . ASP A 1 87 ? -9.664 9.932 -0.826 1.00 93.00 87 ASP A O 1
ATOM 695 N N . ILE A 1 88 ? -11.641 10.821 -0.240 1.00 92.75 88 ILE A N 1
ATOM 696 C CA . ILE A 1 88 ? -12.332 10.447 -1.484 1.00 92.75 88 ILE A CA 1
ATOM 697 C C . ILE A 1 88 ? -11.663 11.105 -2.690 1.00 92.75 88 ILE A C 1
ATOM 699 O O . ILE A 1 88 ? -11.311 10.417 -3.650 1.00 92.75 88 ILE A O 1
ATOM 703 N N . SER A 1 89 ? -11.452 12.423 -2.636 1.00 92.31 89 SER A N 1
ATOM 704 C CA . SER A 1 89 ? -10.816 13.173 -3.724 1.00 92.31 89 SER A CA 1
ATOM 705 C C . SER A 1 89 ? -9.396 12.675 -4.002 1.00 92.31 89 SER A C 1
ATOM 707 O O . SER A 1 89 ? -9.000 12.509 -5.158 1.00 92.31 89 SER A O 1
ATOM 709 N N . ARG A 1 90 ? -8.626 12.399 -2.947 1.00 92.69 90 ARG A N 1
ATOM 710 C CA . ARG A 1 90 ? -7.247 11.930 -3.062 1.00 92.69 90 ARG A CA 1
ATOM 711 C C . ARG A 1 90 ? -7.170 10.515 -3.623 1.00 92.69 90 ARG A C 1
ATOM 713 O O . ARG A 1 90 ? -6.402 10.281 -4.553 1.00 92.69 90 ARG A O 1
ATOM 720 N N . PHE A 1 91 ? -8.003 9.598 -3.137 1.00 94.19 91 PHE A N 1
ATOM 721 C CA . PHE A 1 91 ? -8.092 8.244 -3.680 1.00 94.19 91 PHE A CA 1
ATOM 722 C C . PHE A 1 91 ? -8.484 8.257 -5.162 1.00 94.19 91 PHE A C 1
ATOM 724 O O . PHE A 1 91 ? -7.854 7.574 -5.965 1.00 94.19 91 PHE A O 1
ATOM 731 N N . GLN A 1 92 ? -9.457 9.088 -5.553 1.00 92.62 92 GLN A N 1
ATOM 732 C CA . GLN A 1 92 ? -9.841 9.250 -6.959 1.00 92.62 92 GLN A CA 1
ATOM 733 C C . GLN A 1 92 ? -8.673 9.704 -7.837 1.00 92.62 92 GLN A C 1
ATOM 735 O O . GLN A 1 92 ? -8.512 9.174 -8.931 1.00 92.62 92 GLN A O 1
ATOM 740 N N . LYS A 1 93 ? -7.837 10.638 -7.365 1.00 91.88 93 LYS A N 1
ATOM 741 C CA . LYS A 1 93 ? -6.640 11.071 -8.105 1.00 91.88 93 LYS A CA 1
ATOM 742 C C . LYS A 1 93 ? -5.652 9.924 -8.312 1.00 91.88 93 LYS A C 1
ATOM 744 O O . LYS A 1 93 ? -5.187 9.740 -9.429 1.00 91.88 93 LYS A O 1
ATOM 749 N N . VAL A 1 94 ? -5.373 9.140 -7.268 1.00 92.81 94 VAL A N 1
ATOM 750 C CA . VAL A 1 94 ? -4.446 7.996 -7.355 1.00 92.81 94 VAL A CA 1
ATOM 751 C C . VAL A 1 94 ? -4.966 6.948 -8.344 1.00 92.81 94 VAL A C 1
ATOM 753 O O . VAL A 1 94 ? -4.237 6.513 -9.232 1.00 92.81 94 VAL A O 1
ATOM 756 N N . ILE A 1 95 ? -6.246 6.582 -8.233 1.00 93.56 95 ILE A N 1
ATOM 757 C CA . ILE A 1 95 ? -6.877 5.570 -9.093 1.00 93.56 95 ILE A CA 1
ATOM 758 C C . ILE A 1 95 ? -7.073 6.060 -10.531 1.00 93.56 95 ILE A C 1
ATOM 760 O O . ILE A 1 95 ? -7.071 5.244 -11.448 1.00 93.56 95 ILE A O 1
ATOM 764 N N . ALA A 1 96 ? -7.220 7.366 -10.758 1.00 91.81 96 ALA A N 1
ATOM 765 C CA . ALA A 1 96 ? -7.275 7.924 -12.106 1.00 91.81 96 ALA A CA 1
ATOM 766 C C . ALA A 1 96 ? -5.940 7.760 -12.849 1.00 91.81 96 ALA A C 1
ATOM 768 O O . ALA A 1 96 ? -5.948 7.488 -14.048 1.00 91.81 96 ALA A O 1
ATOM 769 N N . THR A 1 97 ? -4.813 7.894 -12.144 1.00 90.94 97 THR A N 1
ATOM 770 C CA . THR A 1 97 ? -3.474 7.715 -12.724 1.00 90.94 97 THR A CA 1
ATOM 771 C C . THR A 1 97 ? -3.136 6.237 -12.903 1.00 90.94 97 THR A C 1
ATOM 773 O O . THR A 1 97 ? -2.658 5.839 -13.963 1.00 90.94 97 THR A O 1
ATOM 776 N N . ILE A 1 98 ? -3.423 5.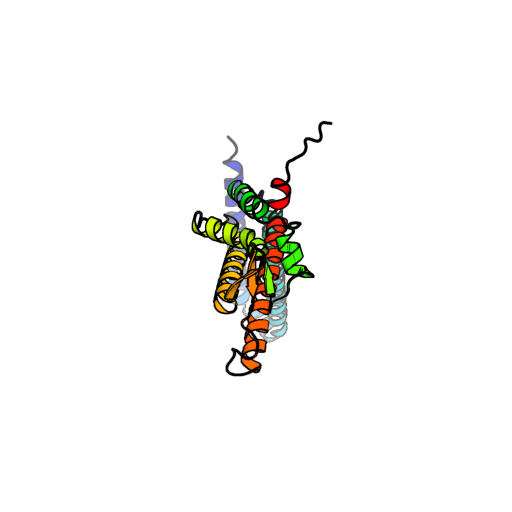408 -11.893 1.00 92.69 98 ILE A N 1
ATOM 777 C CA . ILE A 1 98 ? -3.191 3.959 -11.944 1.00 92.69 98 ILE A CA 1
ATOM 778 C C . ILE A 1 98 ? -4.466 3.205 -11.545 1.00 92.69 98 ILE A C 1
ATOM 780 O O . ILE A 1 98 ? -4.638 2.824 -10.378 1.00 92.69 98 ILE A O 1
ATOM 784 N N . PRO A 1 99 ? -5.365 2.954 -12.513 1.00 93.44 99 PRO A N 1
ATOM 785 C CA . PRO A 1 99 ? -6.523 2.105 -12.289 1.00 93.44 99 PRO A CA 1
ATOM 786 C C . PRO A 1 99 ? -6.108 0.669 -11.918 1.00 93.44 99 PRO A C 1
ATOM 788 O O . PRO A 1 99 ? -5.145 0.154 -12.498 1.00 93.44 99 PRO A O 1
ATOM 791 N N . PRO A 1 100 ? -6.853 -0.026 -11.036 1.00 92.19 100 PRO A N 1
ATOM 792 C CA . PRO A 1 100 ? -6.582 -1.424 -10.687 1.00 92.19 100 PRO A CA 1
ATOM 793 C C . PRO A 1 100 ? -6.590 -2.366 -11.894 1.00 92.19 100 PRO A C 1
ATOM 795 O O . PRO A 1 100 ? -5.819 -3.320 -11.936 1.00 92.19 100 PRO A O 1
ATOM 798 N N . ASP A 1 101 ? -7.429 -2.052 -12.883 1.00 90.94 101 ASP A N 1
ATOM 799 C CA . ASP A 1 101 ? -7.596 -2.817 -14.122 1.00 90.94 101 ASP A CA 1
ATOM 800 C C . ASP A 1 101 ? -6.762 -2.239 -15.282 1.00 90.94 101 ASP A C 1
ATOM 802 O O . ASP A 1 101 ? -7.009 -2.532 -16.451 1.00 90.94 101 ASP A O 1
ATOM 806 N N . SER A 1 102 ? -5.796 -1.361 -14.984 1.00 92.81 102 SER A N 1
ATOM 807 C CA . SER A 1 102 ? -4.922 -0.780 -16.003 1.00 92.81 102 SER A CA 1
ATOM 808 C C . SER A 1 102 ? -3.935 -1.804 -16.558 1.00 92.81 102 SER A C 1
ATOM 810 O O . SER A 1 102 ? -3.488 -2.723 -15.865 1.00 92.81 102 SER A O 1
ATOM 812 N N . TYR A 1 103 ? -3.531 -1.585 -17.811 1.00 94.50 103 TYR A N 1
ATOM 813 C CA . TYR A 1 103 ? -2.505 -2.391 -18.466 1.00 94.50 103 TYR A CA 1
ATOM 814 C C . TYR A 1 103 ? -1.201 -2.439 -17.652 1.00 94.50 103 TYR A C 1
ATOM 816 O O . TYR A 1 103 ? -0.638 -3.514 -17.497 1.00 94.50 103 TYR A O 1
ATOM 824 N N . THR A 1 104 ? -0.765 -1.324 -17.051 1.00 94.44 104 THR A N 1
ATOM 825 C CA . THR A 1 104 ? 0.446 -1.271 -16.212 1.00 94.44 104 THR A CA 1
ATOM 826 C C . THR A 1 104 ? 0.372 -2.219 -15.013 1.00 94.44 104 THR A C 1
ATOM 828 O O . THR A 1 104 ? 1.319 -2.963 -14.761 1.00 94.44 104 THR A O 1
ATOM 831 N N . ILE A 1 105 ? -0.755 -2.258 -14.291 1.00 95.50 105 ILE A N 1
ATOM 832 C CA . ILE A 1 105 ? -0.921 -3.184 -13.158 1.00 95.50 105 ILE A CA 1
ATOM 833 C C . ILE A 1 105 ? -0.975 -4.636 -13.639 1.00 95.50 105 ILE A C 1
ATOM 835 O O . ILE A 1 105 ? -0.349 -5.511 -13.036 1.00 95.50 105 ILE A O 1
ATOM 839 N N . GLN A 1 106 ? -1.680 -4.907 -14.740 1.00 95.12 106 GLN A N 1
ATOM 840 C CA . GLN A 1 106 ? -1.731 -6.247 -15.322 1.00 95.12 106 GLN A CA 1
ATOM 841 C C . GLN A 1 106 ? -0.341 -6.718 -15.773 1.00 95.12 106 GLN A C 1
ATOM 843 O O . GLN A 1 106 ? 0.060 -7.847 -15.483 1.00 95.12 106 GLN A O 1
ATOM 848 N N . TRP A 1 107 ? 0.420 -5.847 -16.432 1.00 95.62 107 TRP A N 1
ATOM 849 C CA . TRP A 1 107 ? 1.796 -6.096 -16.834 1.00 95.62 107 TRP A CA 1
ATOM 850 C C . TRP A 1 107 ? 2.668 -6.429 -15.619 1.00 95.62 107 TRP A C 1
ATOM 852 O O . TRP A 1 107 ? 3.239 -7.516 -15.583 1.00 95.62 107 TRP A O 1
ATOM 862 N N . LEU A 1 108 ? 2.675 -5.601 -14.570 1.00 95.44 108 LEU A N 1
ATOM 863 C CA . LEU A 1 108 ? 3.432 -5.873 -13.339 1.00 95.44 108 LEU A CA 1
ATOM 864 C C . LEU A 1 108 ? 3.069 -7.223 -12.685 1.00 95.44 108 LEU A C 1
ATOM 866 O O . LEU A 1 108 ? 3.936 -7.906 -12.128 1.00 95.44 108 LEU A O 1
ATOM 870 N N . LYS A 1 109 ? 1.795 -7.632 -12.751 1.00 95.25 109 LYS A N 1
ATOM 871 C CA . LYS A 1 109 ? 1.315 -8.889 -12.154 1.00 95.25 109 LYS A CA 1
ATOM 872 C C . LYS A 1 109 ? 1.672 -10.121 -12.982 1.00 95.25 109 LYS A C 1
ATOM 874 O O . LYS A 1 109 ? 2.127 -11.109 -12.405 1.00 95.25 109 LYS A O 1
ATOM 879 N N . THR A 1 110 ? 1.457 -10.085 -14.297 1.00 93.12 110 THR A N 1
ATOM 880 C CA . THR A 1 110 ? 1.499 -11.293 -15.145 1.00 93.12 110 THR A CA 1
ATOM 881 C C . THR A 1 110 ? 2.433 -11.214 -16.348 1.00 93.12 110 THR A C 1
ATOM 883 O O . THR A 1 110 ? 2.830 -12.256 -16.855 1.00 93.12 110 THR A O 1
ATOM 886 N N . GLY A 1 111 ? 2.758 -10.014 -16.831 1.00 88.69 111 GLY A N 1
ATOM 887 C CA . GLY A 1 111 ? 3.551 -9.802 -18.051 1.00 88.69 111 GLY A CA 1
ATOM 888 C C . GLY A 1 111 ? 4.975 -9.300 -17.810 1.00 88.69 111 GLY A C 1
ATOM 889 O O . GLY A 1 111 ? 5.714 -9.090 -18.768 1.00 88.69 111 GLY A O 1
ATOM 890 N N . PHE A 1 112 ? 5.354 -9.071 -16.554 1.00 93.44 112 PHE A N 1
ATOM 891 C CA . PHE A 1 112 ? 6.614 -8.435 -16.201 1.00 93.44 112 PHE A CA 1
ATOM 892 C C . PHE A 1 112 ? 7.805 -9.361 -16.435 1.00 93.44 112 PHE A C 1
ATOM 894 O O . PHE A 1 112 ? 7.874 -10.458 -15.876 1.00 93.44 112 PHE A O 1
ATOM 901 N N . ILE A 1 113 ? 8.775 -8.877 -17.208 1.00 93.56 113 ILE A N 1
ATOM 902 C CA . ILE A 1 113 ? 10.047 -9.554 -17.444 1.00 93.56 113 ILE A CA 1
ATOM 903 C C . ILE A 1 113 ? 11.154 -8.667 -16.857 1.00 93.56 113 ILE A C 1
ATOM 905 O O . ILE A 1 113 ? 11.443 -7.622 -17.431 1.00 93.56 113 ILE A O 1
ATOM 909 N N . PRO A 1 114 ? 11.801 -9.050 -15.739 1.00 90.62 114 PRO A N 1
ATOM 910 C CA . PRO A 1 114 ? 12.745 -8.182 -15.018 1.00 90.62 114 PRO A CA 1
ATOM 911 C C . PRO A 1 114 ? 13.964 -7.753 -15.840 1.00 90.62 114 PRO A C 1
ATOM 913 O O . PRO A 1 114 ? 14.562 -6.724 -15.548 1.00 90.62 114 PRO A O 1
ATOM 916 N N . SER A 1 115 ? 14.335 -8.532 -16.855 1.00 88.75 115 SER A N 1
ATOM 917 C CA . SER A 1 115 ? 15.510 -8.270 -17.682 1.00 88.75 115 SER A CA 1
ATOM 918 C C . SER A 1 115 ? 15.258 -7.308 -18.842 1.00 88.75 115 SER A C 1
ATOM 920 O O . SER A 1 115 ? 16.227 -6.771 -19.377 1.00 88.75 115 SER A O 1
ATOM 922 N N . ARG A 1 116 ? 14.001 -7.104 -19.271 1.00 90.62 116 ARG A N 1
ATOM 923 C CA . ARG A 1 116 ? 13.673 -6.240 -20.416 1.00 90.62 116 ARG A CA 1
ATOM 924 C C . ARG A 1 116 ? 12.188 -5.885 -20.493 1.00 90.62 116 ARG A C 1
ATOM 926 O O . ARG A 1 116 ? 11.348 -6.781 -20.496 1.00 90.62 116 ARG A O 1
ATOM 933 N N . PHE A 1 117 ? 11.876 -4.604 -20.685 1.00 91.75 117 PHE A N 1
ATOM 934 C CA . PHE A 1 117 ? 10.510 -4.119 -20.930 1.00 91.75 117 PHE A CA 1
ATOM 935 C C . PHE A 1 117 ? 10.478 -2.762 -21.647 1.00 91.75 117 PHE A C 1
ATOM 937 O O . PHE A 1 117 ? 11.501 -2.084 -21.779 1.00 91.75 117 PHE A O 1
ATOM 944 N N . GLU A 1 118 ? 9.305 -2.367 -22.153 1.00 91.12 118 GLU A N 1
ATOM 945 C CA . GLU A 1 118 ? 9.140 -1.064 -22.796 1.00 91.12 118 GLU A CA 1
ATOM 946 C C . GLU A 1 118 ? 9.088 0.039 -21.732 1.00 91.12 118 GLU A C 1
ATOM 948 O O . GLU A 1 118 ? 8.415 -0.066 -20.711 1.00 91.12 118 GLU A O 1
ATOM 953 N N . GLY A 1 119 ? 9.787 1.147 -21.976 1.00 86.81 119 GLY A N 1
ATOM 954 C CA . GLY A 1 119 ? 9.814 2.286 -21.064 1.00 86.81 119 GLY A CA 1
ATOM 955 C C . GLY A 1 119 ? 8.430 2.900 -20.836 1.00 86.81 119 GLY A C 1
A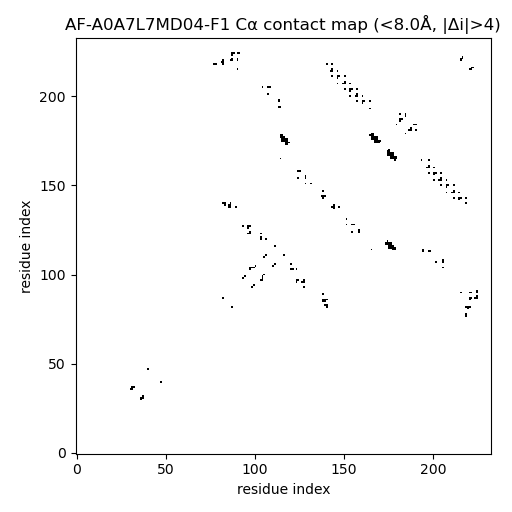TOM 956 O O . GLY A 1 119 ? 8.190 3.422 -19.750 1.00 86.81 119 GLY A O 1
ATOM 957 N N . GLY A 1 120 ? 7.534 2.790 -21.823 1.00 88.38 120 GLY A N 1
ATOM 958 C CA . GLY A 1 120 ? 6.145 3.241 -21.729 1.00 88.38 120 GLY A CA 1
ATOM 959 C C . GLY A 1 120 ? 5.320 2.490 -20.682 1.00 88.38 120 GLY A C 1
ATOM 960 O O . GLY A 1 120 ? 4.378 3.056 -20.135 1.00 88.38 120 GLY A O 1
ATOM 961 N N . ASP A 1 121 ? 5.708 1.259 -20.335 1.00 90.44 121 ASP A N 1
ATOM 962 C CA . ASP A 1 121 ? 5.020 0.465 -19.310 1.00 90.44 121 ASP A CA 1
ATOM 963 C C . ASP A 1 121 ? 5.198 1.080 -17.907 1.00 90.44 121 ASP A C 1
ATOM 965 O O . ASP A 1 121 ? 4.332 0.936 -17.041 1.00 90.44 121 ASP A O 1
ATOM 969 N N . VAL A 1 122 ? 6.298 1.818 -17.703 1.00 92.19 122 VAL A N 1
ATOM 970 C CA . VAL A 1 122 ? 6.681 2.466 -16.436 1.00 92.19 122 VAL A CA 1
ATOM 971 C C . VAL A 1 122 ? 6.257 3.938 -16.368 1.00 92.19 122 VAL A C 1
ATOM 973 O O . VAL A 1 122 ? 6.159 4.494 -15.275 1.00 92.19 122 VAL A O 1
ATOM 976 N N . ASP A 1 123 ? 5.943 4.581 -17.494 1.00 91.75 123 ASP A N 1
ATOM 977 C CA . ASP A 1 123 ? 5.564 6.003 -17.517 1.00 91.75 123 ASP A CA 1
ATOM 978 C C . ASP A 1 123 ? 4.381 6.348 -16.582 1.00 91.75 123 ASP A C 1
ATOM 980 O O . ASP A 1 123 ? 4.471 7.358 -15.881 1.00 91.75 123 ASP A O 1
ATOM 984 N N . PRO A 1 124 ? 3.313 5.528 -16.461 1.00 93.38 124 PRO A N 1
ATOM 985 C CA . PRO A 1 124 ? 2.238 5.791 -15.497 1.00 93.38 124 PRO A CA 1
ATOM 986 C C . PRO A 1 124 ? 2.692 5.730 -14.031 1.00 93.38 124 PRO A C 1
ATOM 988 O O . PRO A 1 124 ? 2.168 6.464 -13.192 1.00 93.38 124 PRO A O 1
ATOM 991 N N . LEU A 1 125 ? 3.681 4.883 -13.723 1.00 95.38 125 LEU A N 1
ATOM 992 C CA . LEU A 1 125 ? 4.276 4.766 -12.388 1.00 95.38 125 LEU A CA 1
ATOM 993 C C . LEU A 1 125 ? 5.074 6.027 -12.041 1.00 95.38 125 LEU A C 1
ATOM 995 O O . LEU A 1 125 ? 4.904 6.588 -10.960 1.00 95.38 125 LEU A O 1
ATOM 999 N N . LEU A 1 126 ? 5.888 6.504 -12.987 1.00 94.31 126 LEU A N 1
ATOM 1000 C CA . LEU A 1 126 ? 6.644 7.753 -12.857 1.00 94.31 126 LEU A CA 1
ATOM 1001 C C . LEU A 1 126 ? 5.717 8.962 -12.719 1.00 94.31 126 LEU A C 1
ATOM 1003 O O . LEU A 1 126 ? 5.920 9.793 -11.840 1.00 94.31 126 LEU A O 1
ATOM 1007 N N . ALA A 1 127 ? 4.670 9.037 -13.545 1.00 93.75 127 ALA A N 1
ATOM 1008 C CA . ALA A 1 127 ? 3.691 10.116 -13.485 1.00 93.75 127 ALA A CA 1
ATOM 1009 C C . ALA A 1 127 ? 2.997 10.181 -12.117 1.00 93.75 127 ALA A C 1
ATOM 1011 O O . ALA A 1 127 ? 2.815 11.273 -11.573 1.00 93.75 127 ALA A O 1
ATOM 1012 N N . LEU A 1 128 ? 2.645 9.024 -11.540 1.00 94.44 128 LEU A N 1
ATOM 1013 C CA . LEU A 1 128 ? 2.090 8.975 -10.192 1.00 94.44 128 LEU A CA 1
ATOM 1014 C C . LEU A 1 128 ? 3.111 9.430 -9.146 1.00 94.44 128 LEU A C 1
ATOM 1016 O O . LEU A 1 128 ? 2.760 10.236 -8.290 1.00 94.44 128 LEU A O 1
ATOM 1020 N N . LEU A 1 129 ? 4.358 8.957 -9.217 1.00 94.81 129 LEU A N 1
ATOM 1021 C CA . LEU A 1 129 ? 5.400 9.344 -8.266 1.00 94.81 129 LEU A CA 1
AT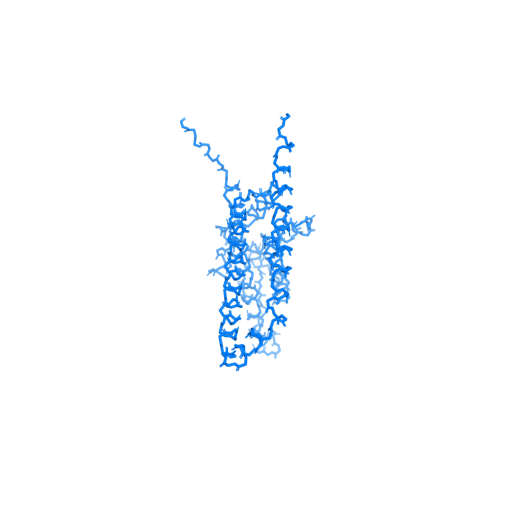OM 1022 C C . LEU A 1 129 ? 5.624 10.864 -8.272 1.00 94.81 129 LEU A C 1
ATOM 1024 O O . LEU A 1 129 ? 5.544 11.499 -7.223 1.00 94.81 129 LEU A O 1
ATOM 1028 N N . THR A 1 130 ? 5.766 11.471 -9.453 1.00 94.12 130 THR A N 1
ATOM 1029 C CA . THR A 1 130 ? 5.874 12.932 -9.596 1.00 94.12 130 THR A CA 1
ATOM 1030 C C . THR A 1 130 ? 4.643 13.651 -9.038 1.00 94.12 130 THR A C 1
ATOM 1032 O O . THR A 1 130 ? 4.759 14.688 -8.387 1.00 94.12 130 THR A O 1
ATOM 1035 N N . GLN A 1 131 ? 3.440 13.110 -9.245 1.00 92.06 131 GLN A N 1
ATOM 1036 C CA . GLN A 1 131 ? 2.224 13.674 -8.657 1.00 92.06 131 GLN A CA 1
ATOM 1037 C C . GLN A 1 131 ? 2.249 13.622 -7.119 1.00 92.06 131 GLN A C 1
ATOM 1039 O O . GLN A 1 131 ? 1.811 14.577 -6.473 1.00 92.06 131 GLN A O 1
ATOM 1044 N N . CYS A 1 132 ? 2.760 12.537 -6.531 1.00 91.25 132 CYS A N 1
ATOM 1045 C CA . CYS A 1 132 ? 2.911 12.386 -5.084 1.00 91.25 132 CYS A CA 1
ATOM 1046 C C . CYS A 1 132 ? 3.926 13.380 -4.501 1.00 91.25 132 CYS A C 1
ATOM 1048 O O . CYS A 1 132 ? 3.684 13.921 -3.423 1.00 91.25 132 CYS A O 1
ATOM 1050 N N . GLU A 1 133 ? 5.019 13.657 -5.213 1.00 90.69 133 GLU A N 1
ATOM 1051 C CA . GLU A 1 133 ? 6.021 14.657 -4.818 1.00 90.69 133 GLU A CA 1
ATOM 1052 C C . GLU A 1 133 ? 5.462 16.088 -4.856 1.00 90.69 133 GLU A C 1
ATOM 1054 O O . GLU A 1 133 ? 5.752 16.898 -3.974 1.00 90.69 133 GLU A O 1
ATOM 1059 N N . LEU A 1 134 ? 4.626 16.400 -5.852 1.00 90.31 134 LEU A N 1
ATOM 1060 C CA . LEU A 1 134 ? 4.009 17.722 -6.008 1.00 90.31 134 LEU A CA 1
ATOM 1061 C C . LEU A 1 134 ? 2.886 17.998 -4.995 1.00 90.31 134 LEU A C 1
ATOM 1063 O O . LEU A 1 134 ? 2.642 19.156 -4.651 1.00 90.31 134 LEU A O 1
ATOM 1067 N N . ASP A 1 135 ? 2.191 16.963 -4.516 1.00 88.50 135 ASP A N 1
ATOM 1068 C CA . ASP A 1 135 ? 1.150 17.074 -3.487 1.00 88.50 135 ASP A CA 1
ATOM 1069 C C . ASP A 1 135 ? 1.435 16.116 -2.315 1.00 88.50 135 ASP A C 1
ATOM 1071 O O . ASP A 1 135 ? 0.809 15.051 -2.215 1.00 88.50 135 ASP A O 1
ATOM 1075 N N . PRO A 1 136 ? 2.326 16.499 -1.377 1.00 86.88 136 PRO A N 1
ATOM 1076 C CA . PRO A 1 136 ? 2.805 15.620 -0.308 1.00 86.88 136 PRO A CA 1
ATOM 1077 C C . PRO A 1 136 ? 1.782 15.403 0.816 1.00 86.88 136 PRO A C 1
ATOM 1079 O O . PRO A 1 136 ? 2.101 14.781 1.829 1.00 86.88 136 PRO A O 1
ATOM 1082 N N . ARG A 1 137 ? 0.561 15.951 0.700 1.00 89.62 137 ARG A N 1
ATOM 1083 C CA . ARG A 1 137 ? -0.469 15.786 1.737 1.00 89.62 137 ARG A CA 1
ATOM 1084 C C . ARG A 1 137 ? -0.786 14.297 1.943 1.00 89.62 137 ARG A C 1
ATOM 1086 O O . ARG A 1 137 ? -0.561 13.476 1.067 1.00 89.62 137 ARG A O 1
ATOM 1093 N N . GLY A 1 138 ? -1.261 13.924 3.124 1.00 91.56 138 GLY A N 1
ATOM 1094 C CA . GLY A 1 138 ? -1.624 12.538 3.423 1.00 91.56 138 GLY A CA 1
ATOM 1095 C C . GLY A 1 138 ? -3.077 12.217 3.083 1.00 91.56 138 GLY A C 1
ATOM 1096 O O . GLY A 1 138 ? -3.763 13.004 2.432 1.00 91.56 138 GLY A O 1
ATOM 1097 N N . PHE A 1 139 ? -3.536 11.077 3.581 1.00 94.12 139 PHE A N 1
ATOM 1098 C CA . PHE A 1 139 ? -4.948 10.838 3.880 1.00 94.12 139 PHE A CA 1
ATOM 1099 C C . PHE A 1 139 ? -5.242 11.269 5.327 1.00 94.12 139 PHE A C 1
ATOM 1101 O O . PHE A 1 139 ? -4.340 11.259 6.169 1.00 94.12 139 PHE A O 1
ATOM 1108 N N . ASP A 1 140 ? -6.483 11.662 5.605 1.00 92.44 140 ASP A N 1
ATOM 1109 C CA . ASP A 1 140 ? -6.959 12.007 6.947 1.00 92.44 140 ASP A CA 1
ATOM 1110 C C . ASP A 1 140 ? -7.101 10.736 7.800 1.00 92.44 140 ASP A C 1
ATOM 1112 O O . ASP A 1 140 ? -6.743 10.728 8.980 1.00 92.44 140 ASP A O 1
ATOM 1116 N N . ASP A 1 141 ? -7.578 9.641 7.195 1.00 92.31 141 ASP A N 1
ATOM 1117 C CA . ASP A 1 141 ? -7.563 8.319 7.818 1.00 92.31 141 ASP A CA 1
ATOM 1118 C C . ASP A 1 141 ? -6.121 7.808 7.984 1.00 92.31 141 ASP A C 1
ATOM 1120 O O . ASP A 1 141 ? -5.374 7.629 7.017 1.00 92.31 141 ASP A O 1
ATOM 1124 N N . GLN A 1 142 ? -5.723 7.550 9.232 1.00 92.62 142 GLN A N 1
ATOM 1125 C CA . GLN A 1 142 ? -4.351 7.176 9.571 1.00 92.62 142 GLN A CA 1
ATOM 1126 C C . GLN A 1 142 ? -3.935 5.820 8.977 1.00 92.62 142 GLN A C 1
ATOM 1128 O O . GLN A 1 142 ? -2.783 5.667 8.560 1.00 92.62 142 GLN A O 1
ATOM 1133 N N . GLN A 1 143 ? -4.840 4.836 8.933 1.00 93.25 143 GLN A N 1
ATOM 1134 C CA . GLN A 1 143 ? -4.531 3.505 8.401 1.00 93.25 143 GLN A CA 1
ATOM 1135 C C . GLN A 1 143 ? -4.359 3.565 6.881 1.00 93.25 143 GLN A C 1
ATOM 1137 O O . GLN A 1 143 ? -3.406 3.004 6.334 1.00 93.25 143 GLN A O 1
ATOM 1142 N N . LEU A 1 144 ? -5.248 4.292 6.204 1.00 94.75 144 LEU A N 1
ATOM 1143 C CA . LEU A 1 144 ? -5.179 4.551 4.774 1.00 94.75 144 LEU A CA 1
ATOM 1144 C C . LEU A 1 144 ? -3.933 5.356 4.415 1.00 94.75 144 LEU A C 1
ATOM 1146 O O . LEU A 1 144 ? -3.246 5.009 3.455 1.00 94.75 144 LEU A O 1
ATOM 1150 N N . ASN A 1 145 ? -3.596 6.374 5.209 1.00 95.81 145 ASN A N 1
ATOM 1151 C CA . ASN A 1 145 ? -2.393 7.168 5.007 1.00 95.81 145 ASN A CA 1
ATOM 1152 C C . ASN A 1 145 ? -1.126 6.315 5.128 1.00 95.81 145 ASN A C 1
ATOM 1154 O O . ASN A 1 145 ? -0.243 6.419 4.283 1.00 95.81 145 ASN A O 1
ATOM 1158 N N . HIS A 1 146 ? -1.051 5.437 6.130 1.00 96.69 146 HIS A N 1
ATOM 1159 C CA . HIS A 1 146 ? 0.077 4.519 6.282 1.00 96.69 146 HIS A CA 1
ATOM 1160 C C . HIS A 1 146 ? 0.201 3.571 5.078 1.00 96.69 146 HIS A C 1
ATOM 1162 O O . HIS A 1 146 ? 1.286 3.406 4.524 1.00 96.69 146 HIS A O 1
ATOM 1168 N N . ALA A 1 147 ? -0.909 2.971 4.634 1.00 96.81 147 ALA A N 1
ATOM 1169 C CA . ALA A 1 147 ? -0.909 2.096 3.462 1.00 96.81 147 ALA A CA 1
ATOM 1170 C C . ALA A 1 147 ? -0.512 2.842 2.174 1.00 96.81 147 ALA A C 1
ATOM 1172 O O . ALA A 1 147 ? 0.226 2.302 1.353 1.00 96.81 147 ALA A O 1
ATOM 1173 N N . TYR A 1 148 ? -0.964 4.088 2.016 1.00 96.69 148 TYR A N 1
ATOM 1174 C CA . TYR A 1 148 ? -0.587 4.957 0.904 1.00 96.69 148 TYR A CA 1
ATOM 1175 C C . TYR A 1 148 ? 0.903 5.316 0.925 1.00 96.69 148 TYR A C 1
ATOM 1177 O O . TYR A 1 148 ? 1.561 5.219 -0.105 1.00 96.69 148 TYR A O 1
ATOM 1185 N N . GLN A 1 149 ? 1.452 5.697 2.080 1.00 96.94 149 GLN A N 1
ATOM 1186 C CA . GLN A 1 149 ? 2.874 6.023 2.212 1.00 96.94 149 GLN A CA 1
ATOM 1187 C C . GLN A 1 149 ? 3.761 4.819 1.890 1.00 96.94 149 GLN A C 1
ATOM 1189 O O . GLN A 1 149 ? 4.753 4.968 1.184 1.00 96.94 149 GLN A O 1
ATOM 1194 N N . GLU A 1 150 ? 3.375 3.624 2.338 1.00 97.81 150 GLU A N 1
ATOM 1195 C CA . GLU A 1 150 ? 4.093 2.391 2.007 1.00 97.81 150 GLU A CA 1
ATOM 1196 C C . GLU A 1 150 ? 4.024 2.066 0.506 1.00 97.81 150 GLU A C 1
ATOM 1198 O O . GLU A 1 150 ? 5.013 1.649 -0.101 1.00 97.81 150 GLU A O 1
ATOM 1203 N N . PHE A 1 151 ? 2.875 2.311 -0.127 1.00 97.69 151 PHE A N 1
ATOM 1204 C CA . PHE A 1 151 ? 2.738 2.202 -1.577 1.00 97.69 151 PHE A CA 1
ATOM 1205 C C . PHE A 1 151 ? 3.643 3.199 -2.321 1.00 97.69 151 PHE A C 1
ATOM 1207 O O . PHE A 1 151 ? 4.376 2.791 -3.216 1.00 97.69 151 PHE A O 1
ATOM 1214 N N . VAL A 1 152 ? 3.672 4.473 -1.922 1.00 96.94 152 VAL A N 1
ATOM 1215 C CA . VAL A 1 152 ? 4.560 5.482 -2.532 1.00 96.94 152 VAL A CA 1
ATOM 1216 C C . VAL A 1 152 ? 6.036 5.130 -2.321 1.00 96.94 152 VAL A C 1
ATOM 1218 O O . VAL A 1 152 ? 6.829 5.246 -3.249 1.00 96.94 152 VAL A O 1
ATOM 1221 N N . ARG A 1 153 ? 6.407 4.642 -1.132 1.00 97.62 153 ARG A N 1
ATOM 1222 C CA . ARG A 1 153 ? 7.777 4.211 -0.818 1.00 97.62 153 ARG A CA 1
ATOM 1223 C C . ARG A 1 153 ? 8.232 3.063 -1.721 1.00 97.62 153 ARG A C 1
ATOM 1225 O O . ARG A 1 153 ? 9.308 3.122 -2.300 1.00 97.62 153 ARG A O 1
ATOM 1232 N N . THR A 1 154 ? 7.414 2.022 -1.846 1.00 98.25 154 THR A N 1
ATOM 1233 C CA . THR A 1 154 ? 7.726 0.857 -2.697 1.00 98.25 154 THR A CA 1
ATOM 1234 C C . THR A 1 154 ? 7.679 1.189 -4.191 1.00 98.25 154 THR A C 1
ATOM 1236 O O . THR A 1 154 ? 8.403 0.580 -4.976 1.00 98.25 154 THR A O 1
ATOM 1239 N N . LEU A 1 155 ? 6.869 2.173 -4.595 1.00 97.75 155 LEU A N 1
ATOM 1240 C CA . LEU A 1 155 ? 6.871 2.735 -5.947 1.00 97.75 155 LEU A CA 1
ATOM 1241 C C . LEU A 1 155 ? 8.208 3.412 -6.258 1.00 97.75 155 LEU A C 1
ATOM 1243 O O . LEU A 1 155 ? 8.833 3.080 -7.263 1.00 97.75 155 LEU A O 1
ATOM 1247 N N . ASP A 1 156 ? 8.660 4.309 -5.385 1.00 97.56 156 ASP A N 1
ATOM 1248 C CA . ASP A 1 156 ? 9.955 4.982 -5.510 1.00 97.56 156 ASP A CA 1
ATOM 1249 C C . ASP A 1 156 ? 11.125 3.984 -5.520 1.00 97.56 156 ASP A C 1
ATOM 1251 O O . ASP A 1 156 ? 12.004 4.042 -6.381 1.00 97.56 156 ASP A O 1
ATOM 1255 N N . GLU A 1 157 ? 11.090 2.989 -4.631 1.00 97.69 157 GLU A N 1
ATOM 1256 C CA . GLU A 1 157 ? 12.090 1.922 -4.570 1.00 97.69 157 GLU A CA 1
ATOM 1257 C C . GLU A 1 157 ? 12.138 1.101 -5.865 1.00 97.69 157 GLU A C 1
ATOM 1259 O O . GLU A 1 157 ? 13.222 0.809 -6.375 1.00 97.69 157 GLU A O 1
ATOM 1264 N N . PHE A 1 158 ? 10.982 0.772 -6.447 1.00 97.69 158 PHE A N 1
ATOM 1265 C CA . PHE A 1 158 ? 10.918 0.080 -7.732 1.00 97.69 158 PHE A CA 1
ATOM 1266 C C . PHE A 1 158 ? 11.497 0.923 -8.875 1.00 97.69 158 PHE A C 1
ATOM 1268 O O . PHE A 1 158 ? 12.287 0.404 -9.671 1.00 97.69 158 PHE A O 1
ATOM 1275 N N . ILE A 1 159 ? 11.148 2.211 -8.948 1.00 96.00 159 ILE A N 1
ATOM 1276 C CA . ILE A 1 159 ? 11.674 3.136 -9.961 1.00 96.00 159 ILE A CA 1
ATOM 1277 C C . ILE A 1 159 ? 13.190 3.286 -9.820 1.00 96.00 159 ILE A C 1
ATOM 1279 O O . ILE A 1 159 ? 13.915 3.128 -10.801 1.00 96.00 159 ILE A O 1
ATOM 1283 N N . THR A 1 160 ? 13.675 3.523 -8.605 1.00 96.12 160 THR A N 1
ATOM 1284 C CA . THR A 1 160 ? 15.100 3.706 -8.314 1.00 96.12 160 THR A CA 1
ATOM 1285 C C . THR A 1 160 ? 15.897 2.435 -8.599 1.00 96.12 160 THR A C 1
ATOM 1287 O O . THR A 1 160 ? 16.939 2.494 -9.250 1.00 96.12 160 THR A O 1
ATOM 1290 N N . THR A 1 161 ? 15.389 1.269 -8.188 1.00 95.50 161 THR A N 1
ATOM 1291 C CA . THR A 1 161 ? 16.026 -0.026 -8.475 1.00 95.50 161 THR A CA 1
ATOM 1292 C C . THR A 1 161 ? 16.083 -0.279 -9.977 1.00 95.50 161 THR A C 1
ATOM 1294 O O . THR A 1 161 ? 17.116 -0.688 -10.498 1.00 95.50 161 THR A O 1
ATOM 1297 N N . THR A 1 162 ? 14.999 0.018 -10.695 1.00 93.75 162 THR A N 1
ATOM 1298 C CA . THR A 1 162 ? 14.957 -0.116 -12.154 1.00 93.75 162 THR A CA 1
ATOM 1299 C C . THR A 1 162 ? 15.961 0.817 -12.830 1.00 93.75 162 THR A C 1
ATOM 1301 O O . THR A 1 162 ? 16.693 0.384 -13.710 1.00 93.75 162 THR A O 1
ATOM 1304 N N . ALA A 1 163 ? 16.035 2.080 -12.407 1.00 91.81 163 ALA A N 1
ATOM 1305 C CA . ALA A 1 163 ? 16.972 3.058 -12.956 1.00 91.81 163 ALA A CA 1
ATOM 1306 C C . ALA A 1 163 ? 18.442 2.725 -12.647 1.00 91.81 163 ALA A C 1
ATOM 1308 O O . ALA A 1 163 ? 19.330 3.131 -13.393 1.00 91.81 163 ALA A O 1
ATOM 1309 N N . HIS A 1 164 ? 18.702 2.013 -11.548 1.00 92.62 164 HIS A N 1
ATOM 1310 C CA . HIS A 1 164 ? 20.043 1.581 -11.167 1.00 92.62 164 HIS A CA 1
ATOM 1311 C C . HIS A 1 164 ? 20.501 0.326 -11.921 1.00 92.62 164 HIS A C 1
ATOM 1313 O O . HIS A 1 164 ? 21.646 0.261 -12.358 1.00 92.62 164 HIS A O 1
ATOM 1319 N N . GLU A 1 165 ? 19.620 -0.669 -12.049 1.00 91.88 165 GLU A N 1
ATOM 1320 C CA . GLU A 1 165 ? 19.968 -2.000 -12.564 1.00 91.88 165 GLU A CA 1
ATOM 1321 C C . GLU A 1 165 ? 19.733 -2.144 -14.083 1.00 91.88 165 GLU A C 1
ATOM 1323 O O . GLU A 1 165 ? 20.274 -3.062 -14.703 1.00 91.88 165 GLU A O 1
ATOM 1328 N N . LEU A 1 166 ? 18.925 -1.271 -14.704 1.00 91.50 166 LEU A N 1
ATOM 1329 C CA . LEU A 1 166 ? 18.642 -1.298 -16.143 1.00 91.50 166 LEU A CA 1
ATOM 1330 C C . LEU A 1 166 ? 19.231 -0.081 -16.858 1.00 91.50 166 LEU A C 1
ATOM 1332 O O . LEU A 1 166 ? 19.234 1.040 -16.354 1.00 91.50 166 LEU A O 1
ATOM 1336 N N . THR A 1 167 ? 19.661 -0.302 -18.095 1.00 87.94 167 THR A N 1
ATOM 1337 C CA . THR A 1 167 ? 20.054 0.750 -19.027 1.00 87.94 167 THR A CA 1
ATOM 1338 C C . THR A 1 167 ? 18.887 1.100 -19.946 1.00 87.94 167 THR A C 1
ATOM 1340 O O . THR A 1 167 ? 18.019 0.276 -20.249 1.00 87.94 167 THR A O 1
ATOM 1343 N N . SER A 1 168 ? 18.840 2.362 -20.371 1.00 87.31 168 SER A N 1
ATOM 1344 C CA . SER A 1 168 ? 17.872 2.826 -21.362 1.00 87.31 168 SER A CA 1
ATOM 1345 C C . SER A 1 168 ? 18.491 2.750 -22.750 1.00 87.31 168 SER A C 1
ATOM 1347 O O . SER A 1 168 ? 19.495 3.408 -23.012 1.00 87.31 168 SER A O 1
ATOM 1349 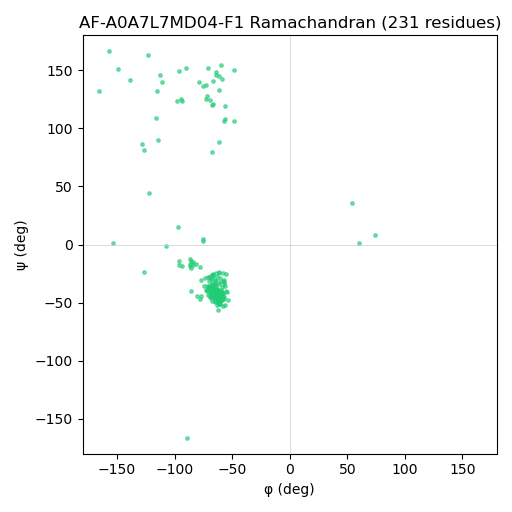N N . ASP A 1 169 ? 17.832 2.032 -23.650 1.00 84.94 169 ASP A N 1
ATOM 1350 C CA . ASP A 1 169 ? 18.159 1.970 -25.073 1.00 84.94 169 ASP A CA 1
ATOM 1351 C C . ASP A 1 169 ? 16.943 2.390 -25.920 1.00 84.94 169 ASP A C 1
ATOM 1353 O O . ASP A 1 169 ? 15.808 2.447 -25.437 1.00 84.94 169 ASP A O 1
ATOM 1357 N N . TYR A 1 170 ? 17.168 2.714 -27.189 1.00 82.50 170 TYR A N 1
ATOM 1358 C CA . TYR A 1 170 ? 16.124 3.036 -28.157 1.00 82.50 170 TYR A CA 1
ATOM 1359 C C . TYR A 1 170 ? 16.088 1.974 -29.256 1.00 82.50 170 TYR A C 1
ATOM 1361 O O . TYR A 1 170 ? 16.719 2.109 -30.303 1.00 82.50 170 TYR A O 1
ATOM 1369 N N . ALA A 1 171 ? 15.284 0.931 -29.050 1.00 73.75 171 ALA A N 1
ATOM 1370 C CA . ALA A 1 171 ? 15.056 -0.099 -30.058 1.00 73.75 171 ALA A CA 1
ATOM 1371 C C . ALA A 1 171 ? 13.794 0.226 -30.871 1.00 73.75 171 ALA A C 1
ATOM 1373 O O . ALA A 1 171 ? 12.711 0.409 -30.315 1.00 73.75 171 ALA A O 1
ATOM 1374 N N . ASN A 1 172 ? 13.912 0.282 -32.202 1.00 77.88 172 ASN A N 1
ATOM 1375 C CA . ASN A 1 172 ? 12.789 0.531 -33.123 1.00 77.88 172 ASN A CA 1
ATOM 1376 C C . ASN A 1 172 ? 11.990 1.817 -32.815 1.00 77.88 172 ASN A C 1
ATOM 1378 O O . ASN A 1 172 ? 10.768 1.851 -32.961 1.00 77.88 172 ASN A O 1
ATOM 1382 N N . GLY A 1 173 ? 12.672 2.873 -32.357 1.00 78.00 173 GLY A N 1
ATOM 1383 C CA . GLY A 1 173 ? 12.043 4.153 -32.007 1.00 78.00 173 GLY A CA 1
ATOM 1384 C C . GLY A 1 173 ? 11.257 4.144 -30.691 1.00 78.00 173 GLY A C 1
ATOM 1385 O O . GLY A 1 173 ? 10.584 5.127 -30.389 1.00 78.00 173 GLY A O 1
ATOM 1386 N N . ARG A 1 174 ? 11.341 3.068 -29.898 1.00 83.31 174 ARG A N 1
ATOM 1387 C CA . ARG A 1 174 ? 10.752 2.976 -28.556 1.00 83.31 174 ARG A CA 1
ATOM 1388 C C . ARG A 1 174 ? 11.848 2.943 -27.500 1.00 83.31 174 ARG A C 1
ATOM 1390 O O . ARG A 1 174 ? 12.860 2.268 -27.685 1.00 83.31 174 ARG A O 1
ATOM 1397 N N . ARG A 1 175 ? 11.625 3.641 -26.381 1.00 87.00 175 ARG A N 1
ATOM 1398 C CA . ARG A 1 175 ? 12.481 3.530 -25.194 1.00 87.00 175 ARG A CA 1
ATOM 1399 C C . ARG A 1 175 ? 12.310 2.125 -24.625 1.00 87.00 175 ARG A C 1
ATOM 1401 O O . ARG A 1 175 ? 11.194 1.748 -24.276 1.00 87.00 175 ARG A O 1
ATOM 1408 N N . VAL A 1 176 ? 13.388 1.363 -24.537 1.00 89.56 176 VAL A N 1
ATOM 1409 C CA . VAL A 1 176 ? 13.434 0.035 -23.924 1.00 89.56 176 VAL A CA 1
ATOM 1410 C C . VAL A 1 176 ? 14.345 0.119 -22.714 1.00 89.56 176 VAL A C 1
ATOM 1412 O O . VAL A 1 176 ? 15.438 0.673 -22.793 1.00 89.56 176 VAL A O 1
ATOM 1415 N N . LEU A 1 177 ? 13.877 -0.417 -21.595 1.00 88.56 177 LEU A N 1
ATOM 1416 C CA . LEU A 1 177 ? 14.694 -0.613 -20.409 1.00 88.56 177 LEU A CA 1
ATOM 1417 C C . LEU A 1 177 ? 15.159 -2.064 -20.423 1.00 88.56 177 LEU A C 1
ATOM 1419 O O . LEU A 1 177 ? 14.337 -2.979 -20.518 1.00 88.56 177 LEU A O 1
ATOM 1423 N N . GLN A 1 178 ? 16.470 -2.274 -20.385 1.00 91.81 178 GLN A N 1
ATOM 1424 C CA . GLN A 1 178 ? 17.069 -3.599 -20.482 1.00 91.81 178 GLN A CA 1
ATOM 1425 C C . GLN A 1 178 ? 18.225 -3.734 -19.489 1.00 91.81 178 GLN A C 1
ATOM 1427 O O . GLN A 1 178 ? 18.981 -2.795 -19.264 1.00 91.81 178 GLN A O 1
ATOM 1432 N N . MET A 1 179 ? 18.358 -4.908 -18.876 1.00 89.56 179 MET A N 1
ATOM 1433 C CA . MET A 1 179 ? 19.551 -5.231 -18.097 1.00 89.56 179 MET A CA 1
ATOM 1434 C C . MET A 1 179 ? 20.768 -5.341 -19.018 1.00 89.56 179 MET A C 1
ATOM 1436 O O . MET A 1 179 ? 20.631 -5.931 -20.094 1.00 89.56 179 MET A O 1
ATOM 1440 N N . PRO A 1 180 ? 21.946 -4.850 -18.592 1.00 85.25 180 PRO A N 1
ATOM 1441 C CA . PRO A 1 180 ? 23.199 -5.084 -19.302 1.00 85.25 180 PRO A CA 1
ATOM 1442 C C . PRO A 1 180 ? 23.376 -6.565 -19.647 1.00 85.25 180 PRO A C 1
ATOM 1444 O O . PRO A 1 180 ? 22.888 -7.455 -18.935 1.00 85.25 180 PRO A O 1
ATOM 1447 N N . ASP A 1 181 ? 24.065 -6.853 -20.746 1.00 80.81 181 ASP A N 1
ATOM 1448 C CA . ASP A 1 181 ? 24.256 -8.242 -21.138 1.00 80.81 181 ASP A CA 1
ATOM 1449 C C . ASP A 1 181 ? 25.092 -8.986 -20.085 1.00 80.81 181 ASP A C 1
ATOM 1451 O O . ASP A 1 181 ? 25.981 -8.430 -19.442 1.00 80.81 181 ASP A O 1
ATOM 1455 N N . ARG A 1 182 ? 24.849 -10.293 -19.913 1.00 78.62 182 ARG A N 1
ATOM 1456 C CA . ARG A 1 182 ? 25.475 -11.091 -18.837 1.00 78.62 182 ARG A CA 1
ATOM 1457 C C . ARG A 1 182 ? 27.011 -11.046 -18.836 1.00 78.62 182 ARG A C 1
ATOM 1459 O O . ARG A 1 182 ? 27.621 -11.267 -17.798 1.00 78.62 182 ARG A O 1
ATOM 1466 N N . HIS A 1 183 ? 27.626 -10.792 -19.990 1.00 74.00 183 HIS A N 1
ATOM 1467 C CA . HIS A 1 183 ? 29.077 -10.694 -20.156 1.00 74.00 183 HIS A CA 1
ATOM 1468 C C . HIS A 1 183 ? 29.645 -9.308 -19.807 1.00 74.00 183 HIS A C 1
ATOM 1470 O O . HIS A 1 183 ? 30.853 -9.182 -19.627 1.00 74.00 183 HIS A O 1
ATOM 1476 N N . GLU A 1 184 ? 28.794 -8.286 -19.706 1.00 77.38 184 GLU A N 1
ATOM 1477 C CA . GLU A 1 184 ? 29.160 -6.944 -19.240 1.00 77.38 184 GLU A CA 1
ATOM 1478 C C . GLU A 1 184 ? 29.278 -6.896 -17.708 1.00 77.38 184 GLU A C 1
ATOM 1480 O O . GLU A 1 184 ? 29.951 -6.027 -17.154 1.00 77.38 184 GLU A O 1
ATOM 1485 N N . PHE A 1 185 ? 28.685 -7.870 -17.010 1.00 74.75 185 PHE A N 1
ATOM 1486 C CA . PHE A 1 185 ? 28.876 -8.062 -15.578 1.00 74.75 185 PHE A CA 1
ATOM 1487 C C . PHE A 1 185 ? 30.209 -8.757 -15.276 1.00 74.75 185 PHE A C 1
ATOM 1489 O O . PHE A 1 185 ? 30.587 -9.737 -15.916 1.00 74.75 185 PHE A O 1
ATOM 1496 N N . ALA A 1 186 ? 30.889 -8.301 -14.218 1.00 73.75 186 ALA A N 1
ATOM 1497 C CA . ALA A 1 186 ? 32.146 -8.892 -13.750 1.00 73.75 186 ALA A CA 1
ATOM 1498 C C . ALA A 1 186 ? 32.005 -10.366 -13.319 1.00 73.75 186 ALA A C 1
ATOM 1500 O O . ALA A 1 186 ? 32.987 -11.110 -13.324 1.00 73.75 186 ALA A O 1
ATOM 1501 N N . SER A 1 187 ? 30.795 -10.796 -12.949 1.00 77.50 187 SER A N 1
ATOM 1502 C CA . SER A 1 187 ? 30.468 -12.196 -12.690 1.00 77.50 187 SER A CA 1
ATOM 1503 C C . SER A 1 187 ? 29.002 -12.510 -13.034 1.00 77.50 187 SER A C 1
ATOM 1505 O O . SER A 1 187 ? 28.139 -11.639 -12.896 1.00 77.50 187 SER A O 1
ATOM 1507 N N . PRO A 1 188 ? 28.683 -13.761 -13.430 1.00 79.94 188 PRO A N 1
ATOM 1508 C CA . PRO A 1 188 ? 27.307 -14.193 -13.698 1.00 79.94 188 PRO A CA 1
ATOM 1509 C C . PRO A 1 188 ? 26.357 -14.020 -12.505 1.00 79.94 188 PRO A C 1
ATOM 1511 O O . PRO A 1 188 ? 25.178 -13.743 -12.707 1.00 79.94 188 PRO A O 1
ATOM 1514 N N . ASP A 1 189 ? 26.878 -14.135 -11.281 1.00 87.81 189 ASP A N 1
ATOM 1515 C CA . ASP A 1 189 ? 26.097 -13.993 -10.048 1.00 87.81 189 ASP A CA 1
ATOM 1516 C C . ASP A 1 189 ? 25.543 -12.573 -9.868 1.00 87.81 189 ASP A C 1
ATOM 1518 O O . ASP A 1 189 ? 24.472 -12.401 -9.290 1.00 87.81 189 ASP A O 1
ATOM 1522 N N . LEU A 1 190 ? 26.244 -11.547 -10.368 1.00 86.75 190 LEU A N 1
ATOM 1523 C CA . LEU A 1 190 ? 25.779 -10.159 -10.285 1.00 86.75 190 LEU A CA 1
ATOM 1524 C C . LEU A 1 190 ? 24.558 -9.916 -11.176 1.00 86.75 190 LEU A C 1
ATOM 1526 O O . LEU A 1 190 ? 23.646 -9.201 -10.767 1.00 86.75 190 LEU A O 1
ATOM 1530 N N . TYR A 1 191 ? 24.502 -10.561 -12.345 1.00 88.69 191 TYR A N 1
ATOM 1531 C CA . TYR A 1 191 ? 23.323 -10.519 -13.211 1.00 88.69 191 TYR A CA 1
ATOM 1532 C C . TYR A 1 191 ? 22.107 -11.132 -12.507 1.00 88.69 191 TYR A C 1
ATOM 1534 O O . TYR A 1 191 ? 21.044 -10.517 -12.428 1.00 88.69 191 TYR A O 1
ATOM 1542 N N . ASP A 1 192 ? 22.273 -12.325 -11.930 1.00 90.75 192 ASP A N 1
ATOM 1543 C CA . ASP A 1 192 ? 21.184 -13.016 -11.235 1.00 90.75 192 ASP A CA 1
ATOM 1544 C C . ASP A 1 192 ? 20.733 -12.230 -9.984 1.00 90.75 192 ASP A C 1
ATOM 1546 O O . ASP A 1 192 ? 19.541 -12.175 -9.670 1.00 90.75 192 ASP A O 1
ATOM 1550 N N . GLN A 1 193 ? 21.655 -11.545 -9.296 1.00 92.25 193 GLN A N 1
ATOM 1551 C CA . GLN A 1 193 ? 21.325 -10.616 -8.209 1.00 92.25 193 GLN A CA 1
ATOM 1552 C C . GLN A 1 193 ? 20.512 -9.410 -8.694 1.00 92.25 193 GLN A C 1
ATOM 1554 O O . GLN A 1 193 ? 19.508 -9.083 -8.061 1.00 92.25 193 GLN A O 1
ATOM 1559 N N . ALA A 1 194 ? 20.896 -8.775 -9.804 1.00 91.75 194 ALA A N 1
ATOM 1560 C CA . ALA A 1 194 ? 20.164 -7.647 -10.383 1.00 91.75 194 ALA A CA 1
ATOM 1561 C C . ALA A 1 194 ? 18.728 -8.047 -10.764 1.00 91.75 194 ALA A C 1
ATOM 1563 O O . ALA A 1 194 ? 17.764 -7.395 -10.348 1.00 91.75 194 ALA A O 1
ATOM 1564 N N . VAL A 1 195 ? 18.568 -9.183 -11.460 1.00 93.94 195 VAL A N 1
ATOM 1565 C CA . VAL A 1 195 ? 17.259 -9.778 -11.799 1.00 93.94 195 VAL A CA 1
ATOM 1566 C C . VAL A 1 195 ? 16.404 -9.969 -10.549 1.00 93.94 195 VAL A C 1
ATOM 1568 O O . VAL A 1 195 ? 15.235 -9.570 -10.518 1.00 93.94 195 VAL A O 1
ATOM 1571 N N . ASN A 1 196 ? 16.986 -10.548 -9.498 1.00 95.38 196 ASN A N 1
ATOM 1572 C CA . ASN A 1 196 ? 16.276 -10.810 -8.252 1.00 95.38 196 ASN A CA 1
ATOM 1573 C C . ASN A 1 196 ? 15.877 -9.527 -7.518 1.00 95.38 196 ASN A C 1
ATOM 1575 O O . ASN A 1 196 ? 14.764 -9.472 -6.991 1.00 95.38 196 ASN A O 1
ATOM 1579 N N . LYS A 1 197 ? 16.726 -8.492 -7.501 1.00 96.38 197 LYS A N 1
ATOM 1580 C CA . LYS A 1 197 ? 16.394 -7.192 -6.895 1.00 96.38 197 LYS A CA 1
ATOM 1581 C C . LYS A 1 197 ? 15.201 -6.544 -7.588 1.00 96.38 197 LYS A C 1
ATOM 1583 O O . LYS A 1 197 ? 14.221 -6.216 -6.924 1.00 96.38 197 LYS A O 1
ATOM 1588 N N . VAL A 1 198 ? 15.240 -6.439 -8.917 1.00 95.94 198 VAL A N 1
ATOM 1589 C CA . VAL A 1 198 ? 14.155 -5.836 -9.708 1.00 95.94 198 VAL A CA 1
ATOM 1590 C C . VAL A 1 198 ? 12.850 -6.616 -9.529 1.00 95.94 198 VAL A C 1
ATOM 1592 O O . VAL A 1 198 ? 11.791 -6.030 -9.295 1.00 95.94 198 VAL A O 1
ATOM 1595 N N . ASN A 1 199 ? 12.908 -7.951 -9.565 1.00 96.06 199 ASN A N 1
ATOM 1596 C CA . ASN A 1 199 ? 11.724 -8.785 -9.364 1.00 96.06 199 ASN A CA 1
ATOM 1597 C C . ASN A 1 199 ? 11.161 -8.697 -7.930 1.00 96.06 199 ASN A C 1
ATOM 1599 O O . ASN A 1 199 ? 9.940 -8.748 -7.745 1.00 96.06 199 ASN A O 1
ATOM 1603 N N . SER A 1 200 ? 12.030 -8.548 -6.924 1.00 97.06 200 SER A N 1
ATOM 1604 C CA . SER A 1 200 ? 11.628 -8.360 -5.523 1.00 97.06 200 SER A CA 1
ATOM 1605 C C . SER A 1 200 ? 10.943 -7.011 -5.329 1.00 97.06 200 SER A C 1
ATOM 1607 O O . SER A 1 200 ? 9.822 -6.984 -4.826 1.00 97.06 200 SER A O 1
ATOM 1609 N N . ALA A 1 201 ? 11.537 -5.925 -5.837 1.00 97.44 201 ALA A N 1
ATOM 1610 C CA . ALA A 1 201 ? 10.950 -4.586 -5.790 1.00 97.44 201 ALA A CA 1
ATOM 1611 C C . ALA A 1 201 ? 9.571 -4.544 -6.475 1.00 97.44 201 ALA A C 1
ATOM 1613 O O . ALA A 1 201 ? 8.606 -4.024 -5.917 1.00 97.44 201 ALA A O 1
ATOM 1614 N N . ARG A 1 202 ? 9.425 -5.197 -7.638 1.00 97.31 202 ARG A N 1
ATOM 1615 C CA . ARG A 1 202 ? 8.123 -5.383 -8.306 1.00 97.31 202 ARG A CA 1
ATOM 1616 C C . ARG A 1 202 ? 7.117 -6.119 -7.414 1.00 97.31 202 ARG A C 1
ATOM 1618 O O . ARG A 1 202 ? 5.951 -5.735 -7.337 1.00 97.31 202 ARG A O 1
ATOM 1625 N N . GLY A 1 203 ? 7.546 -7.202 -6.764 1.00 97.62 203 GLY A N 1
ATOM 1626 C CA . GLY A 1 203 ? 6.696 -7.984 -5.867 1.00 97.62 203 GLY A CA 1
ATOM 1627 C C . GLY A 1 203 ? 6.206 -7.179 -4.661 1.00 97.62 203 GLY A C 1
ATOM 1628 O O . GLY A 1 203 ? 5.040 -7.295 -4.279 1.00 97.62 203 GLY A O 1
ATOM 1629 N N . GLU A 1 204 ? 7.072 -6.347 -4.086 1.00 98.12 204 GLU A N 1
ATOM 1630 C CA . GLU A 1 204 ? 6.730 -5.448 -2.982 1.00 98.12 204 GLU A CA 1
ATOM 1631 C C . GLU A 1 204 ? 5.785 -4.330 -3.416 1.00 98.12 204 GLU A C 1
ATOM 1633 O O . GLU A 1 204 ? 4.775 -4.119 -2.745 1.00 98.12 204 GLU A O 1
ATOM 1638 N N . LEU A 1 205 ? 6.033 -3.706 -4.572 1.00 98.19 205 LEU A N 1
ATOM 1639 C CA . LEU A 1 205 ? 5.149 -2.702 -5.166 1.00 98.19 205 LEU A CA 1
ATOM 1640 C C . LEU A 1 205 ? 3.730 -3.241 -5.398 1.00 98.19 205 LEU A C 1
ATOM 1642 O O . LEU A 1 205 ? 2.743 -2.601 -5.045 1.00 98.19 205 LEU A O 1
ATOM 1646 N N . ILE A 1 206 ? 3.595 -4.440 -5.974 1.00 97.94 206 ILE A N 1
ATOM 1647 C CA . ILE A 1 206 ? 2.268 -5.037 -6.184 1.00 97.94 206 ILE A CA 1
ATOM 1648 C C . ILE A 1 206 ? 1.579 -5.336 -4.852 1.00 97.94 206 ILE A C 1
ATOM 1650 O O . ILE A 1 206 ? 0.385 -5.074 -4.700 1.00 97.94 206 ILE A O 1
ATOM 1654 N N . ARG A 1 207 ? 2.321 -5.859 -3.872 1.00 98.12 207 ARG A N 1
ATOM 1655 C CA . ARG A 1 207 ? 1.772 -6.171 -2.550 1.00 98.12 207 ARG A CA 1
ATOM 1656 C C . ARG A 1 207 ? 1.293 -4.910 -1.827 1.00 98.12 207 ARG A C 1
ATOM 1658 O O . ARG A 1 207 ? 0.217 -4.938 -1.229 1.00 98.12 207 ARG A O 1
ATOM 1665 N N . SER A 1 208 ? 2.068 -3.829 -1.864 1.00 98.12 208 SER A N 1
ATOM 1666 C CA . SER A 1 208 ? 1.714 -2.560 -1.224 1.00 98.12 208 SER A CA 1
ATOM 1667 C C . SER A 1 208 ? 0.529 -1.888 -1.923 1.00 98.12 208 SER A C 1
ATOM 1669 O O . SER A 1 208 ? -0.377 -1.414 -1.238 1.00 98.12 208 SER A O 1
ATOM 1671 N N . TYR A 1 209 ? 0.468 -1.935 -3.259 1.00 97.69 209 TYR A N 1
ATOM 1672 C CA . TYR A 1 209 ? -0.665 -1.438 -4.041 1.00 97.69 209 TYR A CA 1
ATOM 1673 C C . TYR A 1 209 ? -1.959 -2.193 -3.713 1.00 97.69 209 TYR A C 1
ATOM 1675 O O . TYR A 1 209 ? -2.971 -1.575 -3.378 1.00 97.69 209 TYR A O 1
ATOM 1683 N N . ASP A 1 210 ? -1.929 -3.529 -3.726 1.00 97.19 210 ASP A N 1
ATOM 1684 C CA . ASP A 1 210 ? -3.099 -4.344 -3.383 1.00 97.19 210 ASP A CA 1
ATOM 1685 C C . ASP A 1 210 ? -3.538 -4.100 -1.925 1.00 97.19 210 ASP A C 1
ATOM 1687 O O . ASP A 1 210 ? -4.734 -3.976 -1.645 1.00 97.19 210 ASP A O 1
ATOM 1691 N N . ASN A 1 211 ? -2.589 -3.951 -0.993 1.00 97.44 211 ASN A N 1
ATOM 1692 C CA . ASN A 1 211 ? -2.893 -3.591 0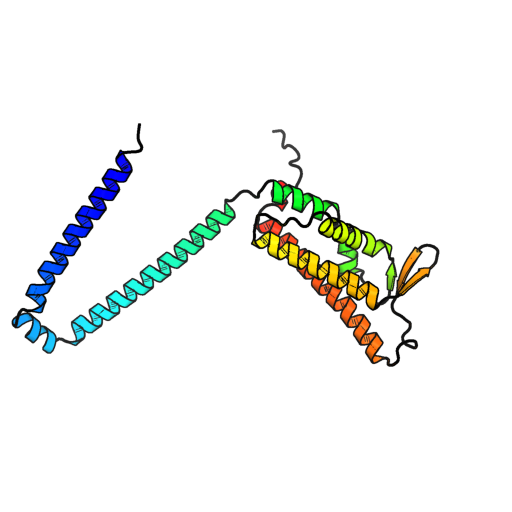.392 1.00 97.44 211 ASN A CA 1
ATOM 1693 C C . ASN A 1 211 ? -3.542 -2.202 0.502 1.00 97.44 211 ASN A C 1
ATOM 1695 O O . ASN A 1 211 ? -4.546 -2.055 1.198 1.00 97.44 211 ASN A O 1
ATOM 1699 N N . PHE A 1 212 ? -3.024 -1.198 -0.211 1.00 97.25 212 PHE A N 1
ATOM 1700 C CA . PHE A 1 212 ? -3.619 0.137 -0.270 1.00 97.25 212 PHE A CA 1
ATOM 1701 C C . PHE A 1 212 ? -5.072 0.087 -0.763 1.00 97.25 212 PHE A C 1
ATOM 1703 O O . PHE A 1 212 ? -5.951 0.670 -0.125 1.00 97.25 212 PHE A O 1
ATOM 1710 N N . LEU A 1 213 ? -5.364 -0.678 -1.821 1.00 95.88 213 LEU A N 1
ATOM 1711 C CA . LEU A 1 213 ? -6.734 -0.862 -2.317 1.00 95.88 213 LEU A CA 1
ATOM 1712 C C . LEU A 1 213 ? -7.652 -1.538 -1.288 1.00 95.88 213 LEU A C 1
ATOM 1714 O O . LEU A 1 213 ? -8.805 -1.130 -1.128 1.00 95.88 213 LEU A O 1
ATOM 1718 N N . ILE A 1 214 ? -7.156 -2.557 -0.581 1.00 94.38 214 ILE A N 1
ATOM 1719 C CA . ILE A 1 214 ? -7.913 -3.259 0.466 1.00 94.38 214 ILE A CA 1
ATOM 1720 C C . ILE A 1 214 ? -8.226 -2.316 1.630 1.00 94.38 214 ILE A C 1
ATOM 1722 O O . ILE A 1 214 ? -9.360 -2.295 2.113 1.00 94.38 214 ILE A O 1
ATOM 1726 N N . VAL A 1 215 ? -7.250 -1.527 2.083 1.00 93.56 215 VAL A N 1
ATOM 1727 C CA . VAL A 1 215 ? -7.446 -0.555 3.167 1.00 93.56 215 VAL A CA 1
ATOM 1728 C C . VAL A 1 215 ? -8.413 0.547 2.729 1.00 93.56 215 VAL A C 1
ATOM 1730 O O . VAL A 1 215 ? -9.350 0.849 3.463 1.00 93.56 215 VAL A O 1
ATOM 1733 N N . ALA A 1 216 ? -8.291 1.061 1.502 1.00 92.44 216 ALA A N 1
ATOM 1734 C CA . ALA A 1 216 ? -9.229 2.040 0.948 1.00 92.44 216 ALA A CA 1
ATOM 1735 C C . ALA A 1 216 ? -10.666 1.500 0.836 1.00 92.44 216 ALA A C 1
ATOM 1737 O O . ALA A 1 216 ? -11.633 2.242 1.022 1.00 92.44 216 ALA A O 1
ATOM 1738 N N . GLN A 1 217 ? -10.827 0.205 0.547 1.00 90.62 217 GLN A N 1
ATOM 1739 C CA . GLN A 1 217 ? -12.130 -0.455 0.557 1.00 90.62 217 GLN A CA 1
ATOM 1740 C C . GLN A 1 217 ? -12.689 -0.591 1.980 1.00 90.62 217 GLN A C 1
ATOM 1742 O O . GLN A 1 217 ? -13.871 -0.328 2.186 1.00 90.62 217 GLN A O 1
ATOM 1747 N N . LYS A 1 218 ? -11.859 -0.955 2.967 1.00 88.06 218 LYS A N 1
ATOM 1748 C CA . LYS A 1 218 ? -12.270 -1.017 4.382 1.00 88.06 218 LYS A CA 1
ATOM 1749 C C . LYS A 1 218 ? -12.682 0.354 4.922 1.00 88.06 218 LYS A C 1
ATOM 1751 O O . LYS A 1 218 ? -13.692 0.442 5.609 1.00 88.06 218 LYS A O 1
ATOM 1756 N N . ALA A 1 219 ? -11.970 1.407 4.524 1.00 87.00 219 ALA A N 1
ATOM 1757 C CA . ALA A 1 219 ? -12.301 2.800 4.820 1.00 87.00 219 ALA A CA 1
ATOM 1758 C C . ALA A 1 219 ? -13.481 3.342 3.981 1.00 87.00 219 ALA A C 1
ATOM 1760 O O . ALA A 1 219 ? -13.785 4.530 4.025 1.00 87.00 219 ALA A O 1
ATOM 1761 N N . LYS A 1 220 ? -14.137 2.497 3.166 1.00 85.31 220 LYS A N 1
ATOM 1762 C CA . LYS A 1 220 ? -15.280 2.821 2.289 1.00 85.31 220 LYS A CA 1
ATOM 1763 C C . LYS A 1 220 ? -15.022 3.880 1.218 1.00 85.31 220 LYS A C 1
ATOM 1765 O O . LYS A 1 220 ? -15.909 4.158 0.415 1.00 85.31 220 LYS A O 1
ATOM 1770 N N . VAL A 1 221 ? -13.811 4.417 1.106 1.00 84.06 221 VAL A N 1
ATOM 1771 C CA . VAL A 1 221 ? -13.440 5.445 0.121 1.00 84.06 221 VAL A CA 1
ATOM 1772 C C . VAL A 1 221 ? -13.716 4.980 -1.317 1.00 84.06 221 VAL A C 1
ATOM 1774 O O . VAL A 1 221 ? -14.147 5.759 -2.172 1.00 84.06 221 VAL A O 1
ATOM 1777 N N . ARG A 1 222 ? -13.557 3.677 -1.586 1.00 78.19 222 ARG A N 1
ATOM 1778 C CA . ARG A 1 222 ? -13.856 3.063 -2.892 1.00 78.19 222 ARG A CA 1
ATOM 1779 C C . ARG A 1 222 ? -15.343 3.126 -3.285 1.00 78.19 222 ARG A C 1
ATOM 1781 O O . ARG A 1 222 ? -15.668 3.300 -4.459 1.00 78.19 222 ARG A O 1
ATOM 1788 N N . GLU A 1 223 ? -16.251 2.997 -2.321 1.00 79.31 223 GLU A N 1
ATOM 1789 C CA . GLU A 1 223 ? -17.700 3.003 -2.575 1.00 79.31 223 GLU A CA 1
ATOM 1790 C C . GLU A 1 223 ? -18.198 4.403 -2.951 1.00 79.31 223 GLU A C 1
ATOM 1792 O O . GLU A 1 223 ? -19.061 4.550 -3.815 1.00 79.31 223 GLU A O 1
ATOM 1797 N N . TYR A 1 224 ? -17.607 5.437 -2.346 1.00 72.25 224 TYR A N 1
ATOM 1798 C CA . TYR A 1 224 ? -17.941 6.839 -2.608 1.00 72.25 224 TYR A CA 1
ATOM 1799 C C . TYR A 1 224 ? -17.229 7.426 -3.829 1.00 72.25 224 TYR A C 1
ATOM 1801 O O . TYR A 1 224 ? -17.658 8.451 -4.354 1.00 72.25 224 TYR A O 1
ATOM 1809 N N . SER A 1 225 ? -16.156 6.785 -4.294 1.00 65.62 225 SER A N 1
ATOM 1810 C CA . SER A 1 225 ? -15.402 7.230 -5.469 1.00 65.62 225 SER A CA 1
ATOM 1811 C C . SER A 1 225 ? -15.958 6.707 -6.793 1.00 65.62 225 SER A C 1
ATOM 1813 O O . SER A 1 225 ? -15.657 7.291 -7.834 1.00 65.62 225 SER A O 1
ATOM 1815 N N . SER A 1 226 ? -16.801 5.670 -6.765 1.00 65.50 226 SER A N 1
ATOM 1816 C CA . SER A 1 226 ? -17.552 5.226 -7.941 1.00 65.50 226 SER A CA 1
ATOM 1817 C C . SER A 1 226 ? -18.649 6.250 -8.254 1.00 65.50 226 SER A C 1
ATOM 1819 O O . SER A 1 226 ? -19.426 6.580 -7.352 1.00 65.50 226 SER A O 1
ATOM 1821 N N . PRO A 1 227 ? -18.761 6.770 -9.493 1.00 57.69 227 PRO A N 1
ATOM 1822 C CA . PRO 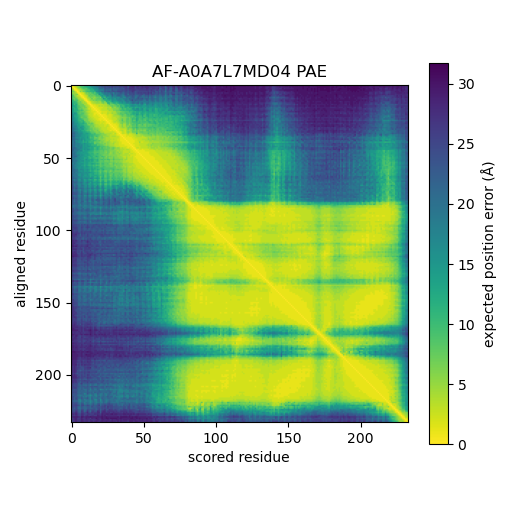A 1 227 ? -19.846 7.677 -9.835 1.00 57.69 227 PRO A CA 1
ATOM 1823 C C . PRO A 1 227 ? -21.163 6.971 -9.515 1.00 57.69 227 PRO A C 1
ATOM 1825 O O . PRO A 1 227 ? -21.443 5.900 -10.056 1.00 57.69 227 PRO A O 1
ATOM 1828 N N . ARG A 1 228 ? -21.960 7.548 -8.603 1.00 50.62 228 ARG A N 1
ATOM 1829 C CA . ARG A 1 228 ? -23.346 7.127 -8.384 1.00 50.62 228 ARG A CA 1
ATOM 1830 C C . ARG A 1 228 ? -24.070 7.368 -9.700 1.00 50.62 228 ARG A C 1
ATOM 1832 O O . ARG A 1 228 ? -24.602 8.450 -9.928 1.00 50.62 228 ARG A O 1
ATOM 1839 N N . ILE A 1 229 ? -24.051 6.375 -10.587 1.00 48.97 229 ILE A N 1
ATOM 1840 C CA . ILE A 1 229 ? -24.966 6.312 -11.715 1.00 48.97 229 ILE A CA 1
ATOM 1841 C C . ILE A 1 229 ? -26.331 6.355 -11.050 1.00 48.97 229 ILE A C 1
ATOM 1843 O O . ILE A 1 229 ? -26.709 5.427 -10.333 1.00 48.97 229 ILE A O 1
ATOM 1847 N N . TYR A 1 230 ? -26.982 7.509 -11.166 1.00 42.22 230 TYR A N 1
ATOM 1848 C CA . TYR A 1 230 ? -28.273 7.783 -10.574 1.00 42.22 230 TYR A CA 1
ATOM 1849 C C . TYR A 1 230 ? -29.195 6.613 -10.919 1.00 42.22 230 TYR A C 1
ATOM 1851 O O . TYR A 1 230 ? -29.633 6.467 -12.057 1.00 42.22 230 TYR A O 1
ATOM 1859 N N . ARG A 1 231 ? -29.492 5.763 -9.928 1.00 42.47 231 ARG A N 1
ATOM 1860 C CA . ARG A 1 231 ? -30.703 4.945 -9.938 1.00 42.47 231 ARG A CA 1
ATOM 1861 C C . ARG A 1 231 ? -31.857 5.930 -9.786 1.00 42.47 231 ARG A C 1
ATOM 1863 O O . ARG A 1 231 ? -32.364 6.138 -8.687 1.00 42.47 231 ARG A O 1
ATOM 1870 N N . THR A 1 232 ? -32.221 6.586 -10.882 1.00 46.72 232 THR A N 1
ATOM 1871 C CA . THR A 1 232 ? -33.567 7.117 -11.061 1.00 46.72 232 THR A CA 1
ATOM 1872 C C . THR A 1 232 ? -34.512 5.933 -10.901 1.00 46.72 232 THR A C 1
ATOM 1874 O O . THR A 1 232 ? -34.483 5.000 -11.705 1.00 46.72 232 THR A O 1
ATOM 1877 N N . ARG A 1 233 ? -35.232 5.924 -9.777 1.00 50.94 233 ARG A N 1
ATOM 1878 C CA . ARG A 1 233 ? -36.452 5.134 -9.618 1.00 50.94 233 ARG A CA 1
ATOM 1879 C C . ARG A 1 233 ? -37.531 5.685 -10.534 1.00 50.94 233 ARG A C 1
ATOM 1881 O O . ARG A 1 233 ? -37.548 6.924 -10.705 1.00 50.94 233 ARG A O 1
#

Sequence (233 aa):
MTARTLTDRVSSSTAVLAVGLIADVSAVVPLLTSESFRRWLKTHWWIPTIVSIVLLSMLIYLMNNHLRQLDKITQLQEQLQEPSSHDISRFQKVIATIPPDSYTIQWLKTGFIPSRFEGGDVDPLLALLTQCELDPRGFDDQQLNHAYQEFVRTLDEFITTTAHELTSDYANGRRVLQMPDRHEFASPDLYDQAVNKVNSARGELIRSYDNFLIVAQKAKVREYSSPRIYRTR

Radius of gyration: 32.61 Å; Cα contacts (8 Å, |Δi|>4): 155; chains: 1; bounding box: 69×46×102 Å

Solvent-accessible surface area (backbone atoms only — not comparable to full-atom values): 12890 Å² total; per-residue (Å²): 144,75,76,70,65,60,58,55,51,53,52,52,53,53,50,54,51,50,54,49,52,51,51,53,54,60,57,46,52,62,52,69,68,32,68,68,47,50,53,48,44,69,75,43,53,63,56,64,51,52,53,50,52,53,52,51,51,51,50,53,51,49,51,54,52,50,53,57,48,51,56,48,52,53,53,51,48,62,71,65,52,76,58,53,72,66,39,29,54,50,50,46,54,54,40,70,60,56,37,85,88,31,69,52,50,48,32,68,73,77,66,63,49,69,56,47,49,56,43,74,62,47,45,54,58,52,54,45,51,55,51,46,70,76,51,74,72,78,42,82,53,64,70,46,25,52,34,44,51,49,26,53,50,30,45,51,49,31,53,52,46,44,65,70,59,30,46,84,45,72,60,95,88,36,54,29,35,30,43,71,58,65,83,76,39,98,42,66,66,57,48,57,47,45,40,49,49,43,47,48,33,49,54,49,28,52,51,29,45,54,48,28,54,52,43,33,48,73,51,43,32,55,70,74,53,48,80,78,74,77,79,76,126

Secondary structure (DSSP, 8-state):
--SHHHHHHHHHHHHHHHHHHHHHHHHHHHHHH-HHHHHHHHHTTHHHHHHHHHHHHHHHHHHHHHHHHHHHHHHHHHHHPPPPHHHHHHHHHHHHHS-TTSHHHHIIIII--TTEEEGGGTHHHHHHHHHHHH-----SSHHHHHHHHHHHHHHHHHHHHHHHH-EEEEETTEEEEEPPPTTTSSSHHHHHHHHHHHHHHHHHHHHHHHHHHHHHHHTTHHHHHS-------

Nearest PDB structures (foldseek):
  2jaa-assembly1_B  TM=3.320E-01  e=5.558E-01  Shigella flexneri
  6duw-assembly1_A  TM=2.755E-01  e=4.688E-01  Homo sapiens
  6nrd-assembly1_4  TM=3.023E-01  e=1.544E+00  Homo sapiens

pLDDT: mean 84.65, std 13.33, range [42.22, 98.25]

Mean predicted aligned error: 12.9 Å